Protein AF-A0A8H6YI46-F1 (afdb_monomer_lite)

Organism: NCBI:txid230812

pLDDT: mean 72.82, std 20.98, range [38.53, 96.81]

Radius of gyration: 31.46 Å; chains: 1; bounding box: 70×108×74 Å

Secondary structure (DSSP, 8-state):
------PPPP---PPPPPPP------------PPPP-------------SS--SSS-S--------PPPP-----------------------------------TTSPPPPPHHHHHHHHHHHHHHTT--HHHHHHHHHHSTT------SHHHHHHHHHHHHHHHHHTT---HHHHHHHHHHHHHHHSTTTTSS--S--TTS-S----HHHHHHHHHHHHHHHT--HHHHHHHHHHSTT--S-SSS-HHHHHHHHHHHHHHHHHTT--HHHHHHHHHHHHHHHHT-

Structure (mmCIF, N/CA/C/O backbone):
data_AF-A0A8H6YI46-F1
#
_entry.id   AF-A0A8H6YI46-F1
#
loop_
_atom_site.group_PDB
_atom_site.id
_atom_site.type_symbol
_atom_site.label_atom_id
_atom_site.label_alt_id
_atom_site.label_comp_id
_atom_site.label_asym_id
_atom_site.label_entity_id
_atom_site.label_seq_id
_atom_site.pdbx_PDB_ins_code
_atom_site.Cartn_x
_atom_site.Cartn_y
_atom_site.Cartn_z
_atom_site.occupancy
_atom_site.B_iso_or_equiv
_atom_site.auth_seq_id
_atom_site.auth_comp_id
_atom_site.auth_asym_id
_atom_site.auth_atom_id
_atom_site.pdbx_PDB_model_num
ATOM 1 N N . MET A 1 1 ? -19.683 70.940 18.148 1.00 45.94 1 MET A N 1
ATOM 2 C CA . MET A 1 1 ? -18.393 71.160 17.452 1.00 45.94 1 MET A CA 1
ATOM 3 C C . MET A 1 1 ? -18.204 70.055 16.419 1.00 45.94 1 MET A C 1
ATOM 5 O O . MET A 1 1 ? -18.322 68.903 16.816 1.00 45.94 1 MET A O 1
ATOM 9 N N . PRO A 1 2 ? -17.951 70.348 15.130 1.00 63.00 2 PRO A N 1
ATOM 10 C CA . PRO A 1 2 ? -17.526 69.338 14.161 1.00 63.00 2 PRO A CA 1
ATOM 11 C C . PRO A 1 2 ? -15.989 69.227 14.145 1.00 63.00 2 PRO A C 1
ATOM 13 O O . PRO A 1 2 ? -15.303 70.232 14.341 1.00 63.00 2 PRO A O 1
ATOM 16 N N . PRO A 1 3 ? -15.426 68.030 13.911 1.00 57.59 3 PRO A N 1
ATOM 17 C CA . PRO A 1 3 ? -14.454 67.905 12.811 1.00 57.59 3 PRO A CA 1
ATOM 18 C C . PRO A 1 3 ? -14.559 66.530 12.108 1.00 57.59 3 PRO A C 1
ATOM 20 O O . PRO A 1 3 ? -14.763 65.504 12.737 1.00 57.59 3 PRO A O 1
ATOM 23 N N . ARG A 1 4 ? -14.667 66.466 10.778 1.00 56.22 4 ARG A N 1
ATOM 24 C CA . ARG A 1 4 ? -13.643 66.560 9.710 1.00 56.22 4 ARG A CA 1
ATOM 25 C C . ARG A 1 4 ? -13.335 65.178 9.118 1.00 56.22 4 ARG A C 1
ATOM 27 O O . ARG A 1 4 ? -12.710 64.327 9.733 1.00 56.22 4 ARG A O 1
ATOM 34 N N . ARG A 1 5 ? -13.750 65.041 7.855 1.00 52.19 5 ARG A N 1
ATOM 35 C CA . ARG A 1 5 ? -13.360 64.013 6.883 1.00 52.19 5 ARG A CA 1
ATOM 36 C C . ARG A 1 5 ? -11.843 63.787 6.869 1.00 52.19 5 ARG A C 1
ATOM 38 O O . ARG A 1 5 ? -11.094 64.720 6.581 1.00 52.19 5 ARG A O 1
ATOM 45 N N . GLY A 1 6 ? -11.425 62.536 7.046 1.00 50.56 6 GLY A N 1
ATOM 46 C CA . GLY A 1 6 ? -10.109 62.037 6.649 1.00 50.56 6 GLY A CA 1
ATOM 47 C C . GLY A 1 6 ? -10.220 61.265 5.334 1.00 50.56 6 GLY A C 1
ATOM 48 O O . GLY A 1 6 ? -10.868 60.227 5.276 1.00 50.56 6 GLY A O 1
ATOM 49 N N . LYS A 1 7 ? -9.621 61.803 4.267 1.00 55.03 7 LYS A N 1
ATOM 50 C CA . LYS A 1 7 ? -9.431 61.135 2.973 1.00 55.03 7 LYS A CA 1
ATOM 51 C C . LYS A 1 7 ? -8.307 60.101 3.114 1.00 55.03 7 LYS A C 1
ATOM 53 O O . LYS A 1 7 ? -7.166 60.500 3.334 1.00 55.03 7 LYS A O 1
ATOM 58 N N . ALA A 1 8 ? -8.600 58.816 2.933 1.00 55.44 8 ALA A N 1
ATOM 59 C CA . ALA A 1 8 ? -7.569 57.803 2.719 1.00 55.44 8 ALA A CA 1
ATOM 60 C C . ALA A 1 8 ? -7.126 57.846 1.247 1.00 55.44 8 ALA A C 1
ATOM 62 O O . ALA A 1 8 ? -7.941 57.702 0.335 1.00 55.44 8 ALA A O 1
ATOM 63 N N . LYS A 1 9 ? -5.839 58.125 1.025 1.00 58.78 9 LYS A N 1
ATOM 64 C CA . LYS A 1 9 ? -5.185 58.084 -0.285 1.00 58.78 9 LYS A CA 1
ATOM 65 C C . LYS A 1 9 ? -4.824 56.635 -0.613 1.00 58.78 9 LYS A C 1
ATOM 67 O O . LYS A 1 9 ? -4.181 55.970 0.193 1.00 58.78 9 LYS A O 1
ATOM 72 N N . ALA A 1 10 ? -5.206 56.193 -1.807 1.00 54.91 10 ALA A N 1
ATOM 73 C CA . ALA A 1 10 ? -4.683 54.990 -2.434 1.00 54.91 10 ALA A CA 1
ATOM 74 C C . ALA A 1 10 ? -3.174 55.159 -2.670 1.00 54.91 10 ALA A C 1
ATOM 76 O O . ALA A 1 10 ? -2.749 56.146 -3.273 1.00 54.91 10 ALA A O 1
ATOM 77 N N . SER A 1 11 ? -2.382 54.212 -2.171 1.00 52.03 11 SER A N 1
ATOM 78 C CA . SER A 1 11 ? -0.956 54.107 -2.465 1.00 52.03 11 SER A CA 1
ATOM 79 C C . SER A 1 11 ? -0.770 52.913 -3.392 1.00 52.03 11 SER A C 1
ATOM 81 O O . SER A 1 11 ? -0.827 51.761 -2.968 1.00 52.03 11 SER A O 1
ATOM 83 N N . THR A 1 12 ? -0.635 53.203 -4.682 1.00 48.53 12 THR A N 1
ATOM 84 C CA . THR A 1 12 ? -0.316 52.234 -5.728 1.00 48.53 12 THR A CA 1
ATOM 85 C C . THR A 1 12 ? 1.173 51.918 -5.619 1.00 48.53 12 THR A C 1
ATOM 87 O O . THR A 1 12 ? 2.014 52.738 -5.987 1.00 48.53 12 THR A O 1
ATOM 90 N N . ALA A 1 13 ? 1.513 50.758 -5.061 1.00 54.03 13 ALA A N 1
ATOM 91 C CA . ALA A 1 13 ? 2.885 50.269 -5.041 1.00 54.03 13 ALA A CA 1
ATOM 92 C C . ALA A 1 13 ? 3.294 49.865 -6.465 1.00 54.03 13 ALA A C 1
ATOM 94 O O . ALA A 1 13 ? 2.753 48.924 -7.043 1.00 54.03 13 ALA A O 1
ATOM 95 N N . ALA A 1 14 ? 4.233 50.617 -7.035 1.00 55.97 14 ALA A N 1
ATOM 96 C CA . ALA A 1 14 ? 4.912 50.274 -8.273 1.00 55.97 14 ALA A CA 1
ATOM 97 C C . ALA A 1 14 ? 5.766 49.016 -8.049 1.00 55.97 14 ALA A C 1
ATOM 99 O O . ALA A 1 14 ? 6.656 49.005 -7.198 1.00 55.97 14 ALA A O 1
ATOM 100 N N . GLY A 1 15 ? 5.468 47.955 -8.799 1.00 59.78 15 GLY A N 1
ATOM 101 C CA . GLY A 1 15 ? 6.271 46.737 -8.830 1.00 59.78 15 GLY A CA 1
ATOM 102 C C . GLY A 1 15 ? 7.639 46.954 -9.501 1.00 59.78 15 GLY A C 1
ATOM 103 O O . GLY A 1 15 ? 7.809 47.904 -10.271 1.00 59.78 15 GLY A O 1
ATOM 104 N N . PRO A 1 16 ? 8.626 46.091 -9.207 1.00 69.56 16 PRO A N 1
ATOM 105 C CA . PRO A 1 16 ? 9.989 46.213 -9.719 1.00 69.56 16 PRO A CA 1
ATOM 106 C C . PRO A 1 16 ? 10.075 45.996 -11.245 1.00 69.56 16 PRO A C 1
ATOM 108 O O . PRO A 1 16 ? 9.281 45.240 -11.810 1.00 69.56 16 PRO A O 1
ATOM 111 N N . PRO A 1 17 ? 11.044 46.634 -11.931 1.00 66.38 17 PRO A N 1
ATOM 112 C CA . PRO A 1 17 ? 11.199 46.533 -13.380 1.00 66.38 17 PRO A CA 1
ATOM 113 C C . PRO A 1 17 ? 11.693 45.147 -13.828 1.00 66.38 17 PRO A C 1
ATOM 115 O O . PRO A 1 17 ? 12.525 44.518 -13.176 1.00 66.38 17 PRO A O 1
ATOM 118 N N . ALA A 1 18 ? 11.197 44.706 -14.986 1.00 69.25 18 ALA A N 1
ATOM 119 C CA . ALA A 1 18 ? 11.531 43.436 -15.627 1.00 69.25 18 ALA A CA 1
ATOM 120 C C . ALA A 1 18 ? 13.036 43.297 -15.967 1.00 69.25 18 ALA A C 1
ATOM 122 O O . ALA A 1 18 ? 13.683 44.284 -16.339 1.00 69.25 18 ALA A O 1
ATOM 123 N N . PRO A 1 19 ? 13.608 42.078 -15.912 1.00 65.88 19 PRO A N 1
ATOM 124 C CA . PRO A 1 19 ? 15.000 41.842 -16.276 1.00 6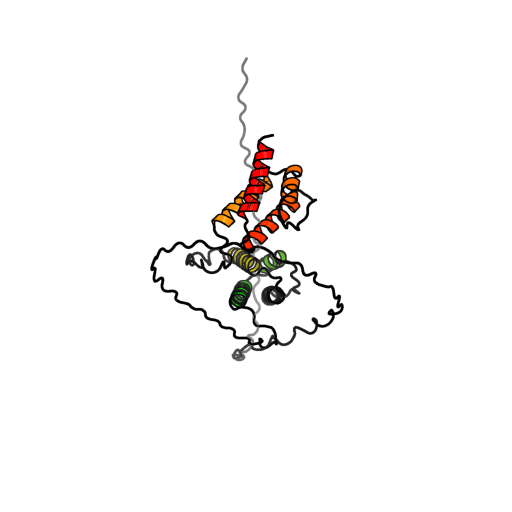5.88 19 PRO A CA 1
ATOM 125 C C . PRO A 1 19 ? 15.233 42.009 -17.787 1.00 65.88 19 PRO A C 1
ATOM 127 O O . PRO A 1 19 ? 14.530 41.448 -18.629 1.00 65.88 19 PRO A O 1
ATOM 130 N N . LYS A 1 20 ? 16.271 42.783 -18.123 1.00 60.25 20 LYS A N 1
ATOM 131 C CA . LYS A 1 20 ? 16.761 43.014 -19.488 1.00 60.25 20 LYS A CA 1
ATOM 132 C C . LYS A 1 20 ? 17.191 41.692 -20.134 1.00 60.25 20 LYS A C 1
ATOM 134 O O . LYS A 1 20 ? 18.150 41.064 -19.690 1.00 60.25 20 LYS A O 1
ATOM 139 N N . ARG A 1 21 ? 16.525 41.314 -21.229 1.00 50.75 21 ARG A N 1
ATOM 140 C CA . ARG A 1 21 ? 16.980 40.263 -22.151 1.00 50.75 21 ARG A CA 1
ATOM 141 C C . ARG A 1 21 ? 18.294 40.726 -22.790 1.00 50.75 21 ARG A C 1
ATOM 143 O O . ARG A 1 21 ? 18.310 41.721 -23.510 1.00 50.75 21 ARG A O 1
ATOM 150 N N . ARG A 1 22 ? 19.399 40.031 -22.506 1.00 55.09 22 ARG A N 1
ATOM 151 C CA . ARG A 1 22 ? 20.647 40.163 -23.269 1.00 55.09 22 ARG A CA 1
ATOM 152 C C . ARG A 1 22 ? 20.478 39.405 -24.583 1.00 55.09 22 ARG A C 1
ATOM 154 O O . ARG A 1 22 ? 20.378 38.182 -24.577 1.00 55.09 22 ARG A O 1
ATOM 161 N N . ALA A 1 23 ? 20.432 40.147 -25.683 1.00 52.34 23 ALA A N 1
ATOM 162 C CA . ALA A 1 23 ? 20.698 39.620 -27.010 1.00 52.34 23 ALA A CA 1
ATOM 163 C C . ALA A 1 23 ? 22.208 39.366 -27.122 1.00 52.34 23 ALA A C 1
ATOM 165 O O . ALA A 1 23 ? 22.997 40.292 -26.941 1.00 52.34 23 ALA A O 1
ATOM 166 N N . ASN A 1 24 ? 22.593 38.119 -27.378 1.00 56.25 24 ASN A N 1
ATOM 167 C CA . ASN A 1 24 ? 23.920 37.780 -27.871 1.00 56.25 24 ASN A CA 1
ATOM 168 C C . ASN A 1 24 ? 23.755 37.362 -29.332 1.00 56.25 24 ASN A C 1
ATOM 170 O O . ASN A 1 24 ? 23.466 36.204 -29.619 1.00 56.25 24 ASN A O 1
ATOM 174 N N . ASP A 1 25 ? 23.931 38.332 -30.224 1.00 49.03 25 ASP A N 1
ATOM 175 C CA . ASP A 1 25 ? 24.365 38.088 -31.593 1.00 49.03 25 ASP A CA 1
ATOM 176 C C . ASP A 1 25 ? 25.891 37.984 -31.581 1.00 49.03 25 ASP A C 1
ATOM 178 O O . ASP A 1 25 ? 26.588 38.941 -31.242 1.00 49.03 25 ASP A O 1
ATOM 182 N N . ALA A 1 26 ? 26.417 36.820 -31.949 1.00 51.59 26 ALA A N 1
ATOM 183 C CA . ALA A 1 26 ? 27.789 36.687 -32.414 1.00 51.59 26 ALA A CA 1
ATOM 184 C C . ALA A 1 26 ? 27.838 35.595 -33.482 1.00 51.59 26 ALA A C 1
ATOM 186 O O . ALA A 1 26 ? 27.738 34.397 -33.228 1.00 51.59 26 ALA A O 1
ATOM 187 N N . SER A 1 27 ? 27.953 36.092 -34.702 1.00 48.38 27 SER A N 1
ATOM 188 C CA . SER A 1 27 ? 28.190 35.418 -35.962 1.00 48.38 27 SER A CA 1
ATOM 189 C C . SER A 1 27 ? 29.443 34.535 -35.978 1.00 48.38 27 SER A C 1
ATOM 191 O O . SER A 1 27 ? 30.510 34.969 -35.556 1.00 48.38 27 SER A O 1
ATOM 193 N N . GLY A 1 28 ? 29.325 33.394 -36.660 1.00 42.59 28 GLY A N 1
ATOM 194 C CA . GLY A 1 28 ? 30.303 32.962 -37.661 1.00 42.59 28 GLY A CA 1
ATOM 195 C C . GLY A 1 28 ? 31.475 32.104 -37.186 1.00 42.59 28 GLY A C 1
ATOM 196 O O . GLY A 1 28 ? 32.477 32.613 -36.699 1.00 42.59 28 GLY A O 1
ATOM 197 N N . SER A 1 29 ? 31.418 30.810 -37.507 1.00 46.50 29 SER A N 1
ATOM 198 C CA . SER A 1 29 ? 32.551 30.085 -38.101 1.00 46.50 29 SER A CA 1
ATOM 199 C C . SER A 1 29 ? 32.060 28.811 -38.784 1.00 46.50 29 SER A C 1
ATOM 201 O O . SER A 1 29 ? 31.547 27.893 -38.150 1.00 46.50 29 SER A O 1
ATOM 203 N N . GLN A 1 30 ? 32.208 28.785 -40.107 1.00 50.75 30 GLN A N 1
ATOM 204 C CA . GLN A 1 30 ? 32.127 27.583 -40.926 1.00 50.75 30 GLN A CA 1
ATOM 205 C C . GLN A 1 30 ? 33.302 26.664 -40.574 1.00 50.75 30 GLN A C 1
ATOM 207 O O . GLN A 1 30 ? 34.443 27.124 -40.614 1.00 50.75 30 GLN A O 1
ATOM 212 N N . LYS A 1 31 ? 33.049 25.373 -40.327 1.00 43.41 31 LYS A N 1
ATOM 213 C CA . LYS A 1 31 ? 33.954 24.304 -40.771 1.00 43.41 31 LYS A CA 1
ATOM 214 C C . LYS A 1 31 ? 33.333 22.909 -40.656 1.00 43.41 31 LYS A C 1
ATOM 216 O O . LYS A 1 31 ? 32.939 22.480 -39.583 1.00 43.41 31 LYS A O 1
ATOM 221 N N . GLU A 1 32 ? 33.339 22.251 -41.812 1.00 40.62 32 GLU A N 1
ATOM 222 C CA . GLU A 1 32 ? 33.498 20.811 -42.046 1.00 40.62 32 GLU A CA 1
ATOM 223 C C . GLU A 1 32 ? 32.398 19.844 -41.577 1.00 40.62 32 GLU A C 1
ATOM 225 O O . GLU A 1 32 ? 32.219 19.522 -40.407 1.00 40.62 32 GLU A O 1
ATOM 230 N N . ALA A 1 33 ? 31.711 19.304 -42.587 1.00 52.53 33 ALA A N 1
ATOM 231 C CA . ALA A 1 33 ? 30.851 18.137 -42.496 1.00 52.53 33 ALA A CA 1
ATOM 232 C C . ALA A 1 33 ? 31.664 16.866 -42.171 1.00 52.53 33 ALA A C 1
ATOM 234 O O . ALA A 1 33 ? 32.675 16.612 -42.831 1.00 52.53 33 ALA A O 1
ATOM 235 N N . PRO A 1 34 ? 31.210 16.012 -41.237 1.00 57.62 34 PRO A N 1
ATOM 236 C CA . PRO A 1 34 ? 31.723 14.656 -41.118 1.00 57.62 34 PRO A CA 1
ATOM 237 C C . PRO A 1 34 ? 31.033 13.708 -42.124 1.00 57.62 34 PRO A C 1
ATOM 239 O O . PRO A 1 34 ? 29.865 13.901 -42.473 1.00 57.62 34 PRO A O 1
ATOM 242 N N . PRO A 1 35 ? 31.739 12.671 -42.608 1.00 59.19 35 PRO A N 1
ATOM 243 C CA . PRO A 1 35 ? 31.252 11.792 -43.663 1.00 59.19 35 PRO A CA 1
ATOM 244 C C . PRO A 1 35 ? 30.145 10.848 -43.181 1.00 59.19 35 PRO A C 1
ATOM 246 O O . PRO A 1 35 ? 30.219 10.265 -42.098 1.00 59.19 35 PRO A O 1
ATOM 249 N N . ALA A 1 36 ? 29.173 10.620 -44.066 1.00 53.97 36 ALA A N 1
ATOM 250 C CA . ALA A 1 36 ? 28.179 9.565 -43.954 1.00 53.97 36 ALA A CA 1
ATOM 251 C C . ALA A 1 36 ? 28.856 8.193 -43.787 1.00 53.97 36 ALA A C 1
ATOM 253 O O . ALA A 1 36 ? 29.564 7.712 -44.676 1.00 53.97 36 ALA A O 1
ATOM 254 N N . LYS A 1 37 ? 28.609 7.535 -42.650 1.00 47.19 37 LYS A N 1
ATOM 255 C CA . LYS A 1 37 ? 28.945 6.126 -42.439 1.00 47.19 37 LYS A CA 1
ATOM 256 C C . LYS A 1 37 ? 27.734 5.371 -41.897 1.00 47.19 37 LYS A C 1
ATOM 258 O O . LYS A 1 37 ? 27.401 5.471 -40.728 1.00 47.19 37 LYS A O 1
ATOM 263 N N . LYS A 1 38 ? 27.153 4.598 -42.818 1.00 44.50 38 LYS A N 1
ATOM 264 C CA . LYS A 1 38 ? 26.534 3.272 -42.676 1.00 44.50 38 LYS A CA 1
ATOM 265 C C . LYS A 1 38 ? 25.524 3.075 -41.540 1.00 44.50 38 LYS A C 1
ATOM 267 O O . LYS A 1 38 ? 25.883 2.945 -40.375 1.00 44.50 38 LYS A O 1
ATOM 272 N N . ALA A 1 39 ? 24.278 2.873 -41.969 1.00 49.97 39 ALA A N 1
ATOM 273 C CA . ALA A 1 39 ? 23.244 2.143 -41.253 1.00 49.97 39 ALA A CA 1
ATOM 274 C C . ALA A 1 39 ? 23.826 0.876 -40.603 1.00 49.97 39 ALA A C 1
ATOM 276 O O . ALA A 1 39 ? 24.234 -0.066 -41.286 1.00 49.97 39 ALA A O 1
ATOM 277 N N . ARG A 1 40 ? 23.888 0.884 -39.271 1.00 42.53 40 ARG A N 1
ATOM 278 C CA . ARG A 1 40 ? 24.053 -0.315 -38.459 1.00 42.53 40 ARG A CA 1
ATOM 279 C C . ARG A 1 40 ? 22.656 -0.867 -38.223 1.00 42.53 40 ARG A C 1
ATOM 281 O O . ARG A 1 40 ? 21.842 -0.228 -37.567 1.00 42.53 40 ARG A O 1
ATOM 288 N N . GLN A 1 41 ? 22.400 -2.029 -38.806 1.00 41.97 41 GLN A N 1
ATOM 289 C CA . GLN A 1 41 ? 21.276 -2.879 -38.454 1.00 41.97 41 GLN A CA 1
ATOM 290 C C . GLN A 1 41 ? 21.324 -3.129 -36.941 1.00 41.97 41 GLN A C 1
ATOM 292 O O . GLN A 1 41 ? 22.348 -3.559 -36.407 1.00 41.97 41 GLN A O 1
ATOM 297 N N . SER A 1 42 ? 20.236 -2.790 -36.259 1.00 39.47 42 SER A N 1
ATOM 298 C CA . SER A 1 42 ? 19.966 -3.150 -34.874 1.00 39.47 42 SER A CA 1
ATOM 299 C C . SER A 1 42 ? 19.850 -4.670 -34.780 1.00 39.47 42 SER A C 1
ATOM 301 O O . SER A 1 42 ? 18.881 -5.254 -35.263 1.00 39.47 42 SER A O 1
ATOM 303 N N . ALA A 1 43 ? 20.865 -5.308 -34.202 1.00 45.97 43 ALA A N 1
ATOM 304 C CA . ALA A 1 43 ? 20.763 -6.682 -33.731 1.00 45.97 43 ALA A CA 1
ATOM 305 C C . ALA A 1 43 ? 19.899 -6.721 -32.451 1.00 45.97 43 ALA A C 1
ATOM 307 O O . ALA A 1 43 ? 19.907 -5.741 -31.698 1.00 45.97 43 ALA A O 1
ATOM 308 N N . PRO A 1 44 ? 19.161 -7.816 -32.199 1.00 43.09 44 PRO A N 1
ATOM 309 C CA . PRO A 1 44 ? 18.321 -7.960 -31.016 1.00 43.09 44 PRO A CA 1
ATOM 310 C C . PRO A 1 44 ? 19.174 -7.993 -29.743 1.00 43.09 44 PRO A C 1
ATOM 312 O O . PRO A 1 44 ? 20.212 -8.653 -29.678 1.00 43.09 44 PRO A O 1
ATOM 315 N N . ILE A 1 45 ? 18.726 -7.256 -28.729 1.00 44.03 45 ILE A N 1
ATOM 316 C CA . ILE A 1 45 ? 19.354 -7.163 -27.411 1.00 44.03 45 ILE A CA 1
ATOM 317 C C . ILE A 1 45 ? 18.900 -8.377 -26.591 1.00 44.03 45 ILE A C 1
ATOM 319 O O . ILE A 1 45 ? 18.060 -8.276 -25.711 1.00 44.03 45 ILE A O 1
ATOM 323 N N . THR A 1 46 ? 19.432 -9.554 -26.902 1.00 44.22 46 THR A N 1
ATOM 324 C CA . THR A 1 46 ? 19.307 -10.752 -26.060 1.00 44.22 46 THR A CA 1
ATOM 325 C C . THR A 1 46 ? 20.647 -11.010 -25.387 1.00 44.22 46 THR A C 1
ATOM 327 O O . THR A 1 46 ? 21.424 -11.820 -25.883 1.00 44.22 46 THR A O 1
ATOM 330 N N . SER A 1 47 ? 20.967 -10.298 -24.302 1.00 43.56 47 SER A N 1
ATOM 331 C CA . SER A 1 47 ? 21.971 -10.754 -23.321 1.00 43.56 47 SER A CA 1
ATOM 332 C C . SER A 1 47 ? 22.143 -9.754 -22.177 1.00 43.56 47 SER A C 1
ATOM 334 O O . SER A 1 47 ? 23.070 -8.949 -22.215 1.00 43.56 47 SER A O 1
ATOM 336 N N . LEU A 1 48 ? 21.319 -9.817 -21.132 1.00 44.22 48 LEU A N 1
ATOM 337 C CA . LEU A 1 48 ? 21.647 -9.182 -19.846 1.00 44.22 48 LEU A CA 1
ATOM 338 C C . LEU A 1 48 ? 21.055 -9.956 -18.649 1.00 44.22 48 LEU A C 1
ATOM 340 O O . LEU A 1 48 ? 20.650 -9.363 -17.664 1.00 44.22 48 LEU A O 1
ATOM 344 N N . SER A 1 49 ? 21.074 -11.294 -18.699 1.00 46.19 49 SER A N 1
ATOM 345 C CA . SER A 1 49 ? 20.582 -12.161 -17.603 1.00 46.19 49 SER A CA 1
ATOM 346 C C . SER A 1 49 ? 21.691 -12.943 -16.874 1.00 46.19 49 SER A C 1
ATOM 348 O O . SER A 1 49 ? 21.407 -13.832 -16.090 1.00 46.19 49 SER A O 1
ATOM 350 N N . LYS A 1 50 ? 22.981 -12.663 -17.127 1.00 46.00 50 LYS A N 1
ATOM 351 C CA . LYS A 1 50 ? 24.093 -13.563 -16.723 1.00 46.00 50 LYS A CA 1
ATOM 352 C C . LYS A 1 50 ? 24.941 -13.139 -15.515 1.00 46.00 50 LYS A C 1
ATOM 354 O O . LYS A 1 50 ? 25.998 -13.724 -15.298 1.00 46.00 50 LYS A O 1
ATOM 359 N N . LYS A 1 51 ? 24.552 -12.127 -14.736 1.00 44.28 51 LYS A N 1
ATOM 360 C CA . LYS A 1 51 ? 25.369 -11.651 -13.597 1.00 44.28 51 LYS A CA 1
ATOM 361 C C . LYS A 1 51 ? 24.537 -11.219 -12.393 1.00 44.28 51 LYS A C 1
ATOM 363 O O . LYS A 1 51 ? 24.691 -10.109 -11.896 1.00 44.28 51 LYS A O 1
ATOM 368 N N . VAL A 1 52 ? 23.669 -12.089 -11.903 1.00 48.03 52 VAL A N 1
ATOM 369 C CA . VAL A 1 52 ? 23.061 -11.929 -10.579 1.00 48.03 52 VAL A CA 1
ATOM 370 C C . VAL A 1 52 ? 22.971 -13.326 -9.973 1.00 48.03 52 VAL A C 1
ATOM 372 O O . VAL A 1 52 ? 22.691 -14.270 -10.696 1.00 48.03 52 VAL A O 1
ATOM 375 N N . ILE A 1 53 ? 23.193 -13.435 -8.662 1.00 46.69 53 ILE A N 1
ATOM 376 C CA . ILE A 1 53 ? 23.165 -14.660 -7.841 1.00 46.69 53 ILE A CA 1
ATOM 377 C C . ILE A 1 53 ? 24.524 -15.384 -7.728 1.00 46.69 53 ILE A C 1
ATOM 379 O O . ILE A 1 53 ? 24.720 -16.501 -8.179 1.00 46.69 53 ILE A O 1
ATOM 383 N N . GLU A 1 54 ? 25.463 -14.741 -7.029 1.00 40.59 54 GLU A N 1
AT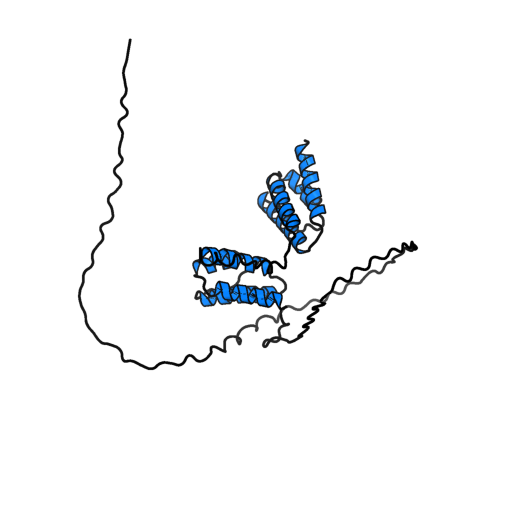OM 384 C CA . GLU A 1 54 ? 26.566 -15.427 -6.322 1.00 40.59 54 GLU A CA 1
ATOM 385 C C . GLU A 1 54 ? 26.578 -15.026 -4.826 1.00 40.59 54 GLU A C 1
ATOM 387 O O . GLU A 1 54 ? 27.606 -15.048 -4.163 1.00 40.59 54 GLU A O 1
ATOM 392 N N . VAL A 1 55 ? 25.436 -14.569 -4.279 1.00 47.72 55 VAL A N 1
ATOM 393 C CA . VAL A 1 55 ? 25.371 -13.960 -2.925 1.00 47.72 55 VAL A CA 1
ATOM 394 C C . VAL A 1 55 ? 24.304 -14.595 -2.014 1.00 47.72 55 VAL A C 1
ATOM 396 O O . VAL A 1 55 ? 24.120 -14.150 -0.887 1.00 47.72 55 VAL A O 1
ATOM 399 N N . ILE A 1 56 ? 23.620 -15.665 -2.437 1.00 42.81 56 ILE A N 1
ATOM 400 C CA . ILE A 1 56 ? 22.609 -16.354 -1.606 1.00 42.81 56 ILE A CA 1
ATOM 401 C C . ILE A 1 56 ? 23.020 -17.808 -1.331 1.00 42.81 56 ILE A C 1
ATOM 403 O O . ILE A 1 56 ? 22.245 -18.737 -1.475 1.00 42.81 56 ILE A O 1
ATOM 407 N N . GLU A 1 57 ? 24.257 -18.014 -0.903 1.00 42.94 57 GLU A N 1
ATOM 408 C CA . GLU A 1 57 ? 24.646 -19.195 -0.133 1.00 42.94 57 GLU A CA 1
ATOM 409 C C . GLU A 1 57 ? 25.555 -18.681 0.975 1.00 42.94 57 GLU A C 1
ATOM 411 O O . GLU A 1 57 ? 26.659 -18.254 0.670 1.00 42.94 57 GLU A O 1
ATOM 416 N N . LEU A 1 58 ? 25.048 -18.604 2.216 1.00 40.50 58 LEU A N 1
ATOM 417 C CA . LEU A 1 58 ? 25.780 -18.591 3.504 1.00 40.50 58 LEU A CA 1
ATOM 418 C C . LEU A 1 58 ? 24.875 -18.034 4.628 1.00 40.50 58 LEU A C 1
ATOM 420 O O . LEU A 1 58 ? 25.135 -16.980 5.203 1.00 40.50 58 LEU A O 1
ATOM 424 N N . SER A 1 59 ? 23.785 -18.737 4.950 1.00 39.22 59 SER A N 1
ATOM 425 C CA . SER A 1 59 ? 23.187 -18.751 6.304 1.00 39.22 59 SER A CA 1
ATOM 426 C C . SER A 1 59 ? 22.041 -19.758 6.370 1.00 39.22 59 SER A C 1
ATOM 428 O O . SER A 1 59 ? 20.869 -19.397 6.401 1.00 39.22 59 SER A O 1
ATOM 430 N N . SER A 1 60 ? 22.391 -21.042 6.385 1.00 39.41 60 SER A N 1
ATOM 431 C CA . SER A 1 60 ? 21.513 -22.109 6.865 1.00 39.41 60 SER A CA 1
ATOM 432 C C . SER A 1 60 ? 22.298 -22.905 7.900 1.00 39.41 60 SER A C 1
ATOM 434 O O . SER A 1 60 ? 23.327 -23.499 7.582 1.00 39.41 60 SER A O 1
ATOM 436 N N . GLY A 1 61 ? 21.872 -22.816 9.157 1.00 39.03 61 GLY A N 1
ATOM 437 C CA . GLY A 1 61 ? 22.546 -23.450 10.281 1.00 39.03 61 GLY A CA 1
ATOM 438 C C . GLY A 1 61 ? 21.869 -23.119 11.604 1.00 39.03 61 GLY A C 1
ATOM 439 O O . GLY A 1 61 ? 22.301 -22.209 12.305 1.00 39.03 61 GLY A O 1
ATOM 440 N N . SER A 1 62 ? 20.793 -23.832 11.927 1.00 39.97 62 SER A N 1
ATOM 441 C CA . SER A 1 62 ? 20.531 -24.381 13.269 1.00 39.97 62 SER A CA 1
ATOM 442 C C . SER A 1 62 ? 19.194 -25.119 13.265 1.00 39.97 62 SER A C 1
ATOM 444 O O . SER A 1 62 ? 18.120 -24.534 13.165 1.00 39.97 62 SER A O 1
ATOM 446 N N . GLU A 1 63 ? 19.317 -26.438 13.337 1.00 47.50 63 GLU A N 1
ATOM 447 C CA . GLU A 1 63 ? 18.287 -27.384 13.727 1.00 47.50 63 GLU A CA 1
ATOM 448 C C . GLU A 1 63 ? 17.953 -27.141 15.204 1.00 47.50 63 GLU A C 1
ATOM 450 O O . GLU A 1 63 ? 18.858 -27.210 16.030 1.00 47.50 63 GLU A O 1
ATOM 455 N N . GLU A 1 64 ? 16.687 -26.894 15.551 1.00 49.94 64 GLU A N 1
ATOM 456 C CA . GLU A 1 64 ? 16.184 -27.222 16.887 1.00 49.94 64 GLU A CA 1
ATOM 457 C C . GLU A 1 64 ? 14.804 -27.881 16.792 1.00 49.94 64 GLU A C 1
ATOM 459 O O . GLU A 1 64 ? 13.792 -27.303 16.396 1.00 49.94 64 GLU A O 1
ATOM 464 N N . ASP A 1 65 ? 14.867 -29.156 17.144 1.00 44.00 65 ASP A N 1
ATOM 465 C CA . ASP A 1 65 ? 13.846 -30.163 17.350 1.00 44.00 65 ASP A CA 1
ATOM 466 C C . ASP A 1 65 ? 12.977 -29.799 18.570 1.00 44.00 65 ASP A C 1
ATOM 468 O O . ASP A 1 65 ? 13.499 -29.440 19.631 1.00 44.00 65 ASP A O 1
ATOM 472 N N . SER A 1 66 ? 11.646 -29.868 18.455 1.00 48.25 66 SER A N 1
ATOM 473 C CA . SER A 1 66 ? 10.758 -29.817 19.625 1.00 48.25 66 SER A CA 1
ATOM 474 C C . SER A 1 66 ? 9.397 -30.491 19.388 1.00 48.25 66 SER A C 1
ATOM 476 O O . SER A 1 66 ? 8.795 -30.331 18.325 1.00 48.25 66 SER A O 1
ATOM 478 N N . PRO A 1 67 ? 8.882 -31.234 20.391 1.00 50.56 67 PRO A N 1
ATOM 479 C CA . PRO A 1 67 ? 7.863 -32.262 20.204 1.00 50.56 67 PRO A CA 1
ATOM 480 C C . PRO A 1 67 ? 6.415 -31.758 20.305 1.00 50.56 67 PRO A C 1
ATOM 482 O O . PRO A 1 67 ? 6.075 -30.863 21.079 1.00 50.56 67 PRO A O 1
ATOM 485 N N . ILE A 1 68 ? 5.540 -32.442 19.566 1.00 47.25 68 ILE A N 1
ATOM 486 C CA . ILE A 1 68 ? 4.083 -32.264 19.512 1.00 47.25 68 ILE A CA 1
ATOM 487 C C . ILE A 1 68 ? 3.409 -32.982 20.699 1.00 47.25 68 ILE A C 1
ATOM 489 O O . ILE A 1 68 ? 3.571 -34.198 20.831 1.00 47.25 68 ILE A O 1
ATOM 493 N N . PRO A 1 69 ? 2.573 -32.316 21.523 1.00 51.31 69 PRO A N 1
ATOM 494 C CA . PRO A 1 69 ? 1.663 -33.010 22.425 1.00 51.31 69 PRO A CA 1
ATOM 495 C C . PRO A 1 69 ? 0.294 -33.260 21.773 1.00 51.31 69 PRO A C 1
ATOM 497 O O . PRO A 1 69 ? -0.460 -32.347 21.444 1.00 51.31 69 PRO A O 1
ATOM 500 N N . SER A 1 70 ? -0.027 -34.546 21.654 1.00 47.97 70 SER A N 1
ATOM 501 C CA . SER A 1 70 ? -1.326 -35.106 21.280 1.00 47.97 70 SER A CA 1
ATOM 502 C C . SER A 1 70 ? -2.331 -35.000 22.437 1.00 47.97 70 SER A C 1
ATOM 504 O O . SER A 1 70 ? -2.008 -35.410 23.555 1.00 47.97 70 SER A O 1
ATOM 506 N N . LYS A 1 71 ? -3.551 -34.485 22.197 1.00 51.78 71 LYS A N 1
ATOM 507 C CA . LYS A 1 71 ? -4.710 -34.675 23.095 1.00 51.78 71 LYS A CA 1
ATOM 508 C C . LYS A 1 71 ? -6.068 -34.455 22.404 1.00 51.78 71 LYS A C 1
ATOM 510 O O . LYS A 1 71 ? -6.509 -33.334 22.200 1.00 51.78 71 LYS A O 1
ATOM 515 N N . GLN A 1 72 ? -6.693 -35.592 22.094 1.00 39.53 72 GLN A N 1
ATOM 516 C CA . GLN A 1 72 ? -8.104 -35.969 22.282 1.00 39.53 72 GLN A CA 1
ATOM 517 C C . GLN A 1 72 ? -9.210 -34.966 21.906 1.00 39.53 72 GLN A C 1
ATOM 519 O O . GLN A 1 72 ? -9.552 -34.063 22.666 1.00 39.53 72 GLN A O 1
ATOM 524 N N . ALA A 1 73 ? -9.868 -35.266 20.783 1.00 38.53 73 ALA A N 1
ATOM 525 C CA . ALA A 1 73 ? -11.204 -34.801 20.439 1.00 38.53 73 ALA A CA 1
ATOM 526 C C . ALA A 1 73 ? -12.266 -35.779 20.973 1.00 38.53 73 ALA A C 1
ATOM 528 O O . ALA A 1 73 ? -12.145 -36.994 20.808 1.00 38.53 73 ALA A O 1
ATOM 529 N N . ALA A 1 74 ? -13.320 -35.235 21.574 1.00 48.91 74 ALA A N 1
ATOM 530 C CA . ALA A 1 74 ? -14.580 -35.917 21.826 1.00 48.91 74 ALA A CA 1
ATOM 531 C C . ALA A 1 74 ? -15.709 -34.935 21.509 1.00 48.91 74 ALA A C 1
ATOM 533 O O . ALA A 1 74 ? -15.797 -33.895 22.155 1.00 48.91 74 ALA A O 1
ATOM 534 N N . ALA A 1 75 ? -16.554 -35.266 20.533 1.00 44.41 75 ALA A N 1
ATOM 535 C CA . ALA A 1 75 ? -17.935 -34.797 20.454 1.00 44.41 75 ALA A CA 1
ATOM 536 C C . ALA A 1 75 ? -18.685 -35.602 19.385 1.00 44.41 75 ALA A C 1
ATOM 538 O O . ALA A 1 75 ? -18.442 -35.462 18.189 1.00 44.41 75 ALA A O 1
ATOM 539 N N . SER A 1 76 ? -19.596 -36.445 19.858 1.00 43.47 76 SER A N 1
ATOM 540 C CA . SER A 1 76 ? -20.668 -37.065 19.086 1.00 43.47 76 SER A CA 1
ATOM 541 C C . SER A 1 76 ? -21.925 -36.209 19.229 1.00 43.47 76 SER A C 1
ATOM 543 O O . SER A 1 76 ? -22.271 -35.901 20.363 1.00 43.47 76 SER A O 1
ATOM 545 N N . THR A 1 77 ? -22.627 -35.924 18.131 1.00 42.28 77 THR A N 1
ATOM 546 C CA . THR A 1 77 ? -24.096 -35.737 18.013 1.00 42.28 77 THR A CA 1
ATOM 547 C C . THR A 1 77 ? -24.387 -35.612 16.513 1.00 42.28 77 THR A C 1
ATOM 549 O O . THR A 1 77 ? -23.837 -34.725 15.874 1.00 42.28 77 THR A O 1
ATOM 552 N N . ALA A 1 78 ? -24.951 -36.628 15.859 1.00 43.44 78 ALA A N 1
ATOM 553 C CA . ALA A 1 78 ? -26.374 -36.992 15.794 1.00 43.44 78 ALA A CA 1
ATOM 554 C C . ALA A 1 78 ? -27.184 -36.065 14.867 1.00 43.44 78 ALA A C 1
ATOM 556 O O . ALA A 1 78 ? -27.137 -34.847 14.985 1.00 43.44 78 ALA A O 1
ATOM 557 N N . ALA A 1 79 ? -27.865 -36.718 13.928 1.00 44.66 79 ALA A N 1
ATOM 558 C CA . ALA A 1 79 ? -28.495 -36.201 12.724 1.00 44.66 79 ALA A CA 1
ATOM 559 C C . ALA A 1 79 ? -29.759 -35.372 12.979 1.00 44.66 79 ALA A C 1
ATOM 561 O O . ALA A 1 79 ? -30.488 -35.648 13.929 1.00 44.66 79 ALA A O 1
ATOM 562 N N . ASP A 1 80 ? -30.073 -34.476 12.042 1.00 43.47 80 ASP A N 1
ATOM 563 C CA . ASP A 1 80 ? -31.456 -34.265 11.621 1.00 43.47 80 ASP A CA 1
ATOM 564 C C . ASP A 1 80 ? -31.497 -33.937 10.126 1.00 43.47 80 ASP A C 1
ATOM 566 O O . ASP A 1 80 ? -30.673 -33.179 9.611 1.00 43.47 80 ASP A O 1
ATOM 570 N N . ALA A 1 81 ? -32.414 -34.600 9.435 1.00 50.06 81 ALA A N 1
ATOM 571 C CA . ALA A 1 81 ? -32.604 -34.542 8.000 1.00 50.06 81 ALA A CA 1
ATOM 572 C C . ALA A 1 81 ? -33.713 -33.535 7.688 1.00 50.06 81 ALA A C 1
ATOM 574 O O . ALA A 1 81 ? -34.803 -33.625 8.248 1.00 50.06 81 ALA A O 1
ATOM 575 N N . SER A 1 82 ? -33.471 -32.625 6.747 1.00 56.25 82 SER A N 1
ATOM 576 C CA . SER A 1 82 ? -34.564 -32.016 5.993 1.00 56.25 82 SER A CA 1
ATOM 577 C C . SER A 1 82 ? -34.183 -31.896 4.525 1.00 56.25 82 SER A C 1
ATOM 579 O O . SER A 1 82 ? -33.177 -31.306 4.143 1.00 56.25 82 SER A O 1
ATOM 581 N N . ASP A 1 83 ? -35.018 -32.595 3.778 1.00 54.88 83 ASP A N 1
ATOM 582 C CA . ASP A 1 83 ? -35.197 -32.738 2.350 1.00 54.88 83 ASP A CA 1
ATOM 583 C C . ASP A 1 83 ? -35.931 -31.497 1.817 1.00 54.88 83 ASP A C 1
ATOM 585 O O . ASP A 1 83 ? -36.973 -31.133 2.371 1.00 54.88 83 ASP A O 1
ATOM 589 N N . ALA A 1 84 ? -35.375 -30.829 0.805 1.00 56.12 84 ALA A N 1
ATOM 590 C CA . ALA A 1 84 ? -36.106 -29.944 -0.102 1.00 56.12 84 ALA A CA 1
ATOM 591 C C . ALA A 1 84 ? -35.220 -29.592 -1.304 1.00 56.12 84 ALA A C 1
ATOM 593 O O . ALA A 1 84 ? -34.229 -28.870 -1.184 1.00 56.12 84 ALA A O 1
ATOM 594 N N . ASP A 1 85 ? -35.625 -30.134 -2.445 1.00 55.22 85 ASP A N 1
ATOM 595 C CA . ASP A 1 85 ? -35.143 -29.868 -3.792 1.00 55.22 85 ASP A CA 1
ATOM 596 C C . ASP A 1 85 ? -35.138 -28.369 -4.144 1.00 55.22 85 ASP A C 1
ATOM 598 O O . ASP A 1 85 ? -36.132 -27.674 -3.920 1.00 55.22 85 ASP A O 1
ATOM 602 N N . ASP A 1 86 ? -34.067 -27.895 -4.786 1.00 53.28 86 ASP A N 1
ATOM 603 C CA . ASP A 1 86 ? -34.169 -26.808 -5.767 1.00 53.28 86 ASP A CA 1
ATOM 604 C C . ASP A 1 86 ? -33.086 -26.967 -6.844 1.00 53.28 86 ASP A C 1
ATOM 606 O O . ASP A 1 86 ? -31.903 -26.675 -6.651 1.00 53.28 86 ASP A O 1
ATOM 610 N N . ASP A 1 87 ? -33.532 -27.504 -7.978 1.00 57.31 87 ASP A N 1
ATOM 611 C CA . ASP A 1 87 ? -32.838 -27.558 -9.257 1.00 57.31 87 ASP A CA 1
ATOM 612 C C . ASP A 1 87 ? -32.541 -26.135 -9.746 1.00 57.31 87 ASP A C 1
ATOM 614 O O . ASP A 1 87 ? -33.408 -25.446 -10.288 1.00 57.31 87 ASP A O 1
ATOM 618 N N . SER A 1 88 ? -31.280 -25.719 -9.659 1.00 55.34 88 SER A N 1
ATOM 619 C CA . SER A 1 88 ? -30.779 -24.631 -10.492 1.00 55.34 88 SER A CA 1
ATOM 620 C C . SER A 1 88 ? -29.526 -25.094 -11.217 1.00 55.34 88 SER A C 1
ATOM 622 O O . SER A 1 88 ? -28.418 -25.090 -10.683 1.00 55.34 88 SER A O 1
ATOM 624 N N . ASN A 1 89 ? -29.745 -25.527 -12.461 1.00 53.84 89 ASN A N 1
ATOM 625 C CA . ASN A 1 89 ? -28.722 -25.713 -13.482 1.00 53.84 89 ASN A CA 1
ATOM 626 C C . ASN A 1 89 ? -28.068 -24.355 -13.785 1.00 53.84 89 ASN A C 1
ATOM 628 O O . ASN A 1 89 ? -28.418 -23.678 -14.750 1.00 53.84 89 ASN A O 1
ATOM 632 N N . GLY A 1 90 ? -27.147 -23.945 -12.917 1.00 47.81 90 GLY A N 1
ATOM 633 C CA . GLY A 1 90 ? -26.187 -22.885 -13.172 1.00 47.81 90 GLY A CA 1
ATOM 634 C C . GLY A 1 90 ? -24.958 -23.502 -13.814 1.00 47.81 90 GLY A C 1
ATOM 635 O O . GLY A 1 90 ? -24.159 -24.127 -13.130 1.00 47.81 90 GLY A O 1
ATOM 636 N N . ASP A 1 91 ? -24.880 -23.354 -15.129 1.00 49.19 91 ASP A N 1
ATOM 637 C CA . ASP A 1 91 ? -23.735 -23.571 -16.009 1.00 49.19 91 ASP A CA 1
ATOM 638 C C . ASP A 1 91 ? -22.417 -23.119 -15.352 1.00 49.19 91 ASP A C 1
ATOM 640 O O . ASP A 1 91 ? -22.034 -21.951 -15.397 1.00 49.19 91 ASP A O 1
ATOM 644 N N . LEU A 1 92 ? -21.755 -24.049 -14.658 1.00 45.81 92 LEU A N 1
ATOM 645 C CA . LEU A 1 92 ? -20.396 -23.884 -14.168 1.00 45.81 92 LEU A CA 1
ATOM 646 C C . LEU A 1 92 ? -19.481 -24.210 -15.342 1.00 45.81 92 LEU A C 1
ATOM 648 O O . LEU A 1 92 ? -19.042 -25.350 -15.505 1.00 45.81 92 LEU A O 1
ATOM 652 N N . SER A 1 93 ? -19.212 -23.200 -16.167 1.00 44.88 93 SER A N 1
ATOM 653 C CA . SER A 1 93 ? -18.021 -23.168 -17.006 1.00 44.88 93 SER A CA 1
ATOM 654 C C . SER A 1 93 ? -16.803 -23.165 -16.079 1.00 44.88 93 SER A C 1
ATOM 656 O O . SER A 1 93 ? -16.270 -22.126 -15.691 1.00 44.88 93 SER A O 1
ATOM 658 N N . ASP A 1 94 ? -16.462 -24.376 -15.653 1.00 45.12 94 ASP A N 1
ATOM 659 C CA . ASP A 1 94 ? -15.276 -24.797 -14.930 1.00 45.12 94 ASP A CA 1
ATOM 660 C C . ASP A 1 94 ? -14.064 -24.604 -15.847 1.00 45.12 94 ASP A C 1
ATOM 662 O O . ASP A 1 94 ? -13.523 -25.545 -16.424 1.00 45.12 94 ASP A O 1
ATOM 666 N N . GLU A 1 95 ? -13.660 -23.346 -16.019 1.00 47.09 95 GLU A N 1
ATOM 667 C CA . GLU A 1 95 ? -12.328 -22.985 -16.498 1.00 47.09 95 GLU A CA 1
ATOM 668 C C . GLU A 1 95 ? -11.331 -23.152 -15.339 1.00 47.09 95 GLU A C 1
ATOM 670 O O . GLU A 1 95 ? -10.668 -22.216 -14.897 1.00 47.09 95 GLU A O 1
ATOM 675 N N . ASN A 1 96 ? -11.228 -24.380 -14.820 1.00 43.81 96 ASN A N 1
ATOM 676 C CA . ASN A 1 96 ? -10.023 -24.840 -14.142 1.00 43.81 96 ASN A CA 1
ATOM 677 C C . ASN A 1 96 ? -8.943 -25.038 -15.213 1.00 43.81 96 ASN A C 1
ATOM 679 O O . ASN A 1 96 ? -8.605 -26.157 -15.603 1.00 43.81 96 ASN A O 1
ATOM 683 N N . GLU A 1 97 ? -8.384 -23.928 -15.693 1.00 51.16 97 GLU A N 1
ATOM 684 C CA . GLU A 1 97 ? -7.029 -23.921 -16.237 1.00 51.16 97 GLU A CA 1
ATOM 685 C C . GLU A 1 97 ? -6.059 -24.126 -15.063 1.00 51.16 97 GLU A C 1
ATOM 687 O O . GLU A 1 97 ? -5.418 -23.204 -14.556 1.00 51.16 97 GLU A O 1
ATOM 692 N N . ASP A 1 98 ? -5.988 -25.377 -14.603 1.00 52.34 98 ASP A N 1
ATOM 693 C CA . ASP A 1 98 ? -4.865 -25.913 -13.841 1.00 52.34 98 ASP A CA 1
ATOM 694 C C . ASP A 1 98 ? -3.649 -25.980 -14.780 1.00 52.34 98 ASP A C 1
ATOM 696 O O . ASP A 1 98 ? -3.241 -27.035 -15.262 1.00 52.34 98 ASP A O 1
ATOM 700 N N . GLU A 1 99 ? -3.088 -24.810 -15.095 1.00 50.72 99 GLU A N 1
ATOM 701 C CA . GLU A 1 99 ? -1.744 -24.686 -15.651 1.00 50.72 99 GLU A CA 1
ATOM 702 C C . GLU A 1 99 ? -0.726 -24.793 -14.511 1.00 50.72 99 GLU A C 1
ATOM 704 O O . GLU A 1 99 ? -0.002 -23.851 -14.172 1.00 50.72 99 GLU A O 1
ATOM 709 N N . SER A 1 100 ? -0.631 -25.982 -13.924 1.00 47.19 100 SER A N 1
ATOM 710 C CA . SER A 1 100 ? 0.554 -26.412 -13.187 1.00 47.19 100 SER A CA 1
ATOM 711 C C . SER A 1 100 ? 1.691 -26.714 -14.177 1.00 47.19 100 SER A C 1
ATOM 713 O O . SER A 1 100 ? 2.221 -27.820 -14.262 1.00 47.19 100 SER A O 1
ATOM 715 N N . GLU A 1 101 ? 2.107 -25.697 -14.943 1.00 50.94 101 GLU A N 1
ATOM 716 C CA . GLU A 1 101 ? 3.414 -25.700 -15.601 1.00 50.94 101 GLU A CA 1
ATOM 717 C C . GLU A 1 101 ? 4.487 -25.476 -14.524 1.00 50.94 101 GLU A C 1
ATOM 719 O O . GLU A 1 101 ? 5.017 -24.371 -14.355 1.00 50.94 101 GLU A O 1
ATOM 724 N N . GLU A 1 102 ? 4.808 -26.549 -13.792 1.00 50.44 102 GLU A N 1
ATOM 725 C CA . GLU A 1 102 ? 6.031 -26.690 -12.996 1.00 50.44 102 GLU A CA 1
ATOM 726 C C . GLU A 1 102 ? 7.250 -26.681 -13.935 1.00 50.44 102 GLU A C 1
ATOM 728 O O . GLU A 1 102 ? 7.881 -27.694 -14.222 1.00 50.44 102 GLU A O 1
ATOM 733 N N . GLY A 1 103 ? 7.540 -25.509 -14.490 1.00 55.62 103 GLY A N 1
ATOM 734 C CA . GLY A 1 103 ? 8.760 -25.218 -15.221 1.00 55.62 103 GLY A CA 1
ATOM 735 C C . GLY A 1 103 ? 9.600 -24.269 -14.390 1.00 55.62 103 GLY A C 1
ATOM 736 O O . GLY A 1 103 ? 9.167 -23.153 -14.102 1.00 55.62 103 GLY A O 1
ATOM 737 N N . GLU A 1 104 ? 10.794 -24.701 -14.002 1.00 55.31 104 GLU A N 1
ATOM 738 C CA . GLU A 1 104 ? 11.833 -23.779 -13.554 1.00 55.31 104 GLU A CA 1
ATOM 739 C C . GLU A 1 104 ? 12.067 -22.741 -14.663 1.00 55.31 104 GLU A C 1
ATOM 741 O O . GLU A 1 104 ? 12.052 -23.072 -15.855 1.00 55.31 104 GLU A O 1
ATOM 746 N N . ASP A 1 105 ? 12.220 -21.469 -14.296 1.00 62.75 105 ASP A N 1
ATOM 747 C CA . ASP A 1 105 ? 12.628 -20.466 -15.277 1.00 62.75 105 ASP A CA 1
ATOM 748 C C . ASP A 1 105 ? 14.054 -20.757 -15.786 1.00 62.75 105 ASP A C 1
ATOM 750 O O . ASP A 1 105 ? 14.759 -21.630 -15.276 1.00 62.75 105 ASP A O 1
ATOM 754 N N . GLU A 1 106 ? 14.521 -20.021 -16.801 1.00 58.84 106 GLU A N 1
ATOM 755 C CA . GLU A 1 106 ? 15.883 -20.189 -17.342 1.00 58.84 106 GLU A CA 1
ATOM 756 C C . GLU A 1 106 ? 16.997 -20.019 -16.282 1.00 58.84 106 GLU A C 1
ATOM 758 O O . GLU A 1 106 ? 18.160 -20.334 -16.550 1.00 58.84 106 GLU A O 1
ATOM 763 N N . ASN A 1 107 ? 16.647 -19.549 -15.079 1.00 60.56 107 ASN A N 1
ATOM 764 C CA . ASN A 1 107 ? 17.538 -19.313 -13.955 1.00 60.56 107 ASN A CA 1
ATOM 765 C C . ASN A 1 107 ? 17.361 -20.339 -12.815 1.00 60.56 107 ASN A C 1
ATOM 767 O O . ASN A 1 107 ? 18.001 -20.179 -11.775 1.00 60.56 107 ASN A O 1
ATOM 771 N N . GLY A 1 108 ? 16.537 -21.379 -12.987 1.00 67.38 108 GLY A N 1
ATOM 772 C CA . GLY A 1 108 ? 16.307 -22.409 -11.969 1.00 67.38 108 GLY A CA 1
ATOM 773 C C . GLY A 1 108 ? 15.407 -21.963 -10.811 1.00 67.38 108 GLY A C 1
ATOM 774 O O . GLY A 1 108 ? 15.357 -22.639 -9.784 1.00 67.38 108 GLY A O 1
ATOM 775 N N . ASN A 1 109 ? 14.721 -20.819 -10.922 1.00 68.19 109 ASN A N 1
ATOM 776 C CA . ASN A 1 109 ? 13.802 -20.361 -9.886 1.00 68.19 109 ASN A CA 1
ATOM 777 C C . ASN A 1 109 ? 12.398 -20.934 -10.115 1.00 68.19 109 ASN A C 1
ATOM 779 O O . ASN A 1 109 ? 11.967 -21.087 -11.265 1.00 68.19 109 ASN A O 1
ATOM 783 N N . PRO A 1 110 ? 11.642 -21.200 -9.030 1.00 72.50 110 PRO A N 1
ATOM 784 C CA . PRO A 1 110 ? 10.247 -21.589 -9.147 1.00 72.50 110 PRO A CA 1
ATOM 785 C C . PRO A 1 110 ? 9.487 -20.505 -9.907 1.00 72.50 110 PRO A C 1
ATOM 787 O O . PRO A 1 110 ? 9.550 -19.317 -9.558 1.00 72.50 110 PRO A O 1
ATOM 790 N N . ARG A 1 111 ? 8.776 -20.920 -10.959 1.00 76.81 111 ARG A N 1
ATOM 791 C CA . ARG A 1 111 ? 7.988 -20.015 -11.788 1.00 76.81 111 ARG A CA 1
ATOM 792 C C . ARG A 1 111 ? 7.014 -19.242 -10.911 1.00 76.81 111 ARG A C 1
ATOM 794 O O . ARG A 1 111 ? 6.214 -19.823 -10.180 1.00 76.81 111 ARG A O 1
ATOM 801 N N . LEU A 1 112 ? 7.063 -17.916 -11.005 1.00 79.62 112 LEU A N 1
ATOM 802 C CA . LEU A 1 112 ? 6.086 -17.080 -10.320 1.00 79.62 112 LEU A CA 1
ATOM 803 C C . LEU A 1 112 ? 4.683 -17.357 -10.881 1.00 79.62 112 LEU A C 1
ATOM 805 O O . LEU A 1 112 ? 4.555 -17.529 -12.106 1.00 79.62 112 LEU A O 1
ATOM 809 N N . PRO A 1 113 ? 3.641 -17.325 -10.024 1.00 82.75 113 PRO A N 1
ATOM 810 C CA . PRO A 1 113 ? 2.254 -17.399 -10.465 1.00 82.75 113 PRO A CA 1
ATOM 811 C C . PRO A 1 113 ? 1.984 -16.389 -11.582 1.00 82.75 113 PRO A C 1
ATOM 813 O O . PRO A 1 113 ? 2.482 -15.261 -11.525 1.00 82.75 113 PRO A O 1
ATOM 816 N N . ARG A 1 114 ? 1.176 -16.767 -12.579 1.00 80.81 114 ARG A N 1
ATOM 817 C CA . ARG A 1 114 ? 0.871 -15.927 -13.754 1.00 80.81 114 ARG A CA 1
ATOM 818 C C . ARG A 1 114 ? 0.493 -14.490 -13.371 1.00 80.81 114 ARG A C 1
ATOM 820 O O . ARG A 1 114 ? 1.108 -13.548 -13.857 1.00 80.81 114 ARG A O 1
ATOM 827 N N . LYS A 1 115 ? -0.382 -14.335 -12.375 1.00 79.19 115 LYS A N 1
ATOM 828 C CA . LYS A 1 115 ? -0.805 -13.031 -11.832 1.00 79.19 115 LYS A CA 1
ATOM 829 C C . LYS A 1 115 ? 0.344 -12.180 -11.277 1.00 79.19 115 LYS A C 1
ATOM 831 O O . LYS A 1 115 ? 0.371 -10.962 -11.428 1.00 79.19 115 LYS A O 1
ATOM 836 N N . VAL A 1 116 ? 1.310 -12.806 -10.604 1.00 86.31 116 VAL A N 1
ATOM 837 C CA . VAL A 1 116 ? 2.495 -12.119 -10.062 1.00 86.31 116 VAL A CA 1
ATOM 838 C C . VAL A 1 116 ? 3.366 -11.611 -11.210 1.00 86.31 116 VAL A C 1
ATOM 840 O O . VAL A 1 116 ? 3.851 -10.482 -11.158 1.00 86.31 116 VAL A O 1
ATOM 843 N N . ARG A 1 117 ? 3.517 -12.417 -12.267 1.00 86.56 117 ARG A N 1
ATOM 844 C CA . ARG A 1 117 ? 4.282 -12.064 -13.467 1.00 86.56 117 ARG A CA 1
ATOM 845 C C . ARG A 1 117 ? 3.661 -10.886 -14.217 1.00 86.56 117 ARG A C 1
ATOM 847 O O . ARG A 1 117 ? 4.369 -9.929 -14.501 1.00 86.56 117 ARG A O 1
ATOM 854 N N . GLU A 1 118 ? 2.350 -10.915 -14.442 1.00 85.81 118 GLU A N 1
ATOM 855 C CA . GLU A 1 118 ? 1.607 -9.828 -15.100 1.00 85.81 118 GLU A CA 1
ATOM 856 C C . GLU A 1 118 ? 1.753 -8.496 -14.338 1.00 85.81 118 GLU A C 1
ATOM 858 O O . GLU A 1 118 ? 1.943 -7.432 -14.929 1.00 85.81 118 GLU A O 1
ATOM 863 N N . ARG A 1 119 ? 1.752 -8.533 -12.998 1.00 86.81 119 ARG A N 1
ATOM 864 C CA . ARG A 1 119 ? 1.985 -7.332 -12.176 1.00 86.81 119 ARG A CA 1
ATOM 865 C C . ARG A 1 119 ? 3.412 -6.802 -12.286 1.00 86.81 119 ARG A C 1
ATOM 867 O O . ARG A 1 119 ? 3.594 -5.586 -12.319 1.00 86.81 119 ARG A O 1
ATOM 874 N N . LEU A 1 120 ? 4.405 -7.687 -12.323 1.00 92.12 120 LEU A N 1
ATOM 875 C CA . LEU A 1 120 ? 5.804 -7.297 -12.510 1.00 92.12 120 LEU A CA 1
ATOM 876 C C . LEU A 1 120 ? 6.021 -6.667 -13.888 1.00 92.12 120 LEU A C 1
ATOM 878 O O . LEU A 1 120 ? 6.628 -5.602 -13.969 1.00 92.12 120 LEU A O 1
ATOM 882 N N . GLU A 1 121 ? 5.446 -7.256 -14.934 1.00 92.12 121 GLU A N 1
ATOM 883 C CA . GLU A 1 121 ? 5.492 -6.723 -16.299 1.00 92.12 121 GLU A CA 1
ATOM 884 C C . GLU A 1 121 ? 4.826 -5.343 -16.392 1.00 92.12 121 GLU A C 1
ATOM 886 O O . GLU A 1 121 ? 5.363 -4.422 -17.014 1.00 92.12 121 GLU A O 1
ATOM 891 N N . TYR A 1 122 ? 3.693 -5.149 -15.708 1.00 91.94 122 TYR A N 1
ATOM 892 C CA . TYR A 1 122 ? 3.058 -3.835 -15.611 1.00 91.94 122 TYR A CA 1
ATOM 893 C C . TYR A 1 122 ? 3.979 -2.804 -14.946 1.00 91.94 122 TYR A C 1
ATOM 895 O O . TYR A 1 122 ? 4.099 -1.676 -15.432 1.00 91.94 122 TYR A O 1
ATOM 903 N N . ILE A 1 123 ? 4.613 -3.168 -13.825 1.00 93.88 123 ILE A N 1
ATOM 904 C CA . ILE A 1 123 ? 5.541 -2.285 -13.109 1.00 93.88 123 ILE A CA 1
ATOM 905 C C . ILE A 1 123 ? 6.706 -1.910 -14.024 1.00 93.88 123 ILE A C 1
ATOM 907 O O . ILE A 1 123 ? 6.968 -0.722 -14.179 1.00 93.88 123 ILE A O 1
ATOM 911 N N . GLU A 1 124 ? 7.341 -2.892 -14.662 1.00 94.81 124 GLU A N 1
ATOM 912 C CA . GLU A 1 124 ? 8.460 -2.696 -15.587 1.00 94.81 124 GLU A CA 1
ATOM 913 C C . GLU A 1 124 ? 8.082 -1.767 -16.749 1.00 94.81 124 GLU A C 1
ATOM 915 O O . GLU A 1 124 ? 8.721 -0.739 -16.974 1.00 94.81 124 GLU A O 1
ATOM 920 N N . THR A 1 125 ? 6.967 -2.054 -17.422 1.00 93.81 125 THR A N 1
ATOM 921 C CA . THR A 1 125 ? 6.495 -1.261 -18.566 1.00 93.81 125 THR A CA 1
ATOM 922 C C . THR A 1 125 ? 6.191 0.184 -18.169 1.00 93.81 125 THR A C 1
ATOM 924 O O . THR A 1 125 ? 6.466 1.128 -18.912 1.00 93.81 125 THR A O 1
ATOM 927 N N . ARG A 1 126 ? 5.606 0.393 -16.983 1.00 93.81 126 ARG A N 1
ATOM 928 C CA . ARG A 1 126 ? 5.231 1.732 -16.510 1.00 93.81 126 ARG A CA 1
ATOM 929 C C . ARG A 1 126 ? 6.395 2.503 -15.900 1.00 93.81 126 ARG A C 1
ATOM 931 O O . ARG A 1 126 ? 6.283 3.725 -15.800 1.00 93.81 126 ARG A O 1
ATOM 938 N N . THR A 1 127 ? 7.484 1.851 -15.500 1.00 95.94 127 THR A N 1
ATOM 939 C CA . THR A 1 127 ? 8.688 2.536 -15.013 1.00 95.94 127 THR A CA 1
ATOM 940 C C . THR A 1 127 ? 9.656 2.897 -16.137 1.00 95.94 127 THR A C 1
ATOM 942 O O . THR A 1 127 ? 10.307 3.937 -16.020 1.00 95.94 127 THR A O 1
ATOM 945 N N . ASP A 1 128 ? 9.699 2.134 -17.236 1.00 93.94 128 ASP A N 1
ATOM 946 C CA . ASP A 1 128 ? 10.659 2.312 -18.344 1.00 93.94 128 ASP A CA 1
ATOM 947 C C . ASP A 1 128 ? 10.585 3.698 -19.030 1.00 93.94 128 ASP A C 1
ATOM 949 O O . ASP A 1 128 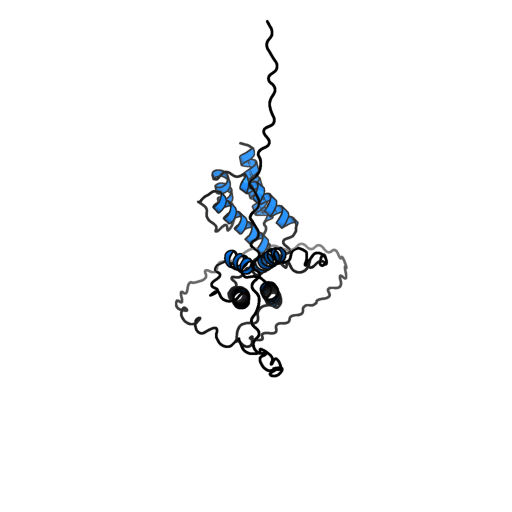? 11.577 4.238 -19.518 1.00 93.94 128 ASP A O 1
ATOM 953 N N . GLY A 1 129 ? 9.427 4.362 -18.985 1.00 90.69 129 GLY A N 1
ATOM 954 C CA . GLY A 1 129 ? 9.248 5.714 -19.535 1.00 90.69 129 GLY A CA 1
ATOM 955 C C . GLY A 1 129 ? 9.495 6.869 -18.557 1.00 90.69 129 GLY A C 1
ATOM 956 O O . GLY A 1 129 ? 9.465 8.036 -18.960 1.00 90.69 129 GLY A O 1
ATOM 957 N N . LEU A 1 130 ? 9.695 6.599 -17.264 1.00 95.12 130 LEU A N 1
ATOM 958 C CA . LEU A 1 130 ? 9.664 7.651 -16.248 1.00 95.12 130 LEU A CA 1
ATOM 959 C C . LEU A 1 130 ? 10.966 8.457 -16.180 1.00 95.12 130 LEU A C 1
ATOM 961 O O . LEU A 1 130 ? 12.084 7.960 -16.319 1.00 95.12 130 LEU A O 1
ATOM 965 N N . THR A 1 131 ? 10.826 9.753 -15.896 1.00 96.12 131 THR A N 1
ATOM 966 C CA . THR A 1 131 ? 11.985 10.615 -15.629 1.00 96.12 131 THR A CA 1
ATOM 967 C C . THR A 1 131 ? 12.553 10.371 -14.227 1.00 96.12 131 THR A C 1
ATOM 969 O O . THR A 1 131 ? 11.849 9.919 -13.321 1.00 96.12 131 THR A O 1
ATOM 972 N N . SER A 1 132 ? 13.823 10.734 -14.014 1.00 95.88 132 SER A N 1
ATOM 973 C CA . SER A 1 132 ? 14.527 10.545 -12.733 1.00 95.88 132 SER A CA 1
ATOM 974 C C . SER A 1 132 ? 13.782 11.098 -11.515 1.00 95.88 132 SER A C 1
ATOM 976 O O . SER A 1 132 ? 13.877 10.525 -10.433 1.00 95.88 132 SER A O 1
ATOM 978 N N . THR A 1 133 ? 13.037 12.197 -11.660 1.00 96.12 133 THR A N 1
ATOM 979 C CA . THR A 1 133 ? 12.246 12.789 -10.570 1.00 96.12 133 THR A CA 1
ATOM 980 C C . THR A 1 133 ? 11.146 11.840 -10.095 1.00 96.12 133 THR A C 1
ATOM 982 O O . THR A 1 133 ? 10.972 11.656 -8.893 1.00 96.12 133 THR A O 1
ATOM 985 N N . TYR A 1 134 ? 10.436 11.203 -11.026 1.00 96.56 134 TYR A N 1
ATOM 986 C CA . TYR A 1 134 ? 9.342 10.279 -10.727 1.00 96.56 134 TYR A CA 1
ATOM 987 C C . TYR A 1 134 ? 9.847 8.924 -10.242 1.00 96.56 134 TYR A C 1
ATOM 989 O O . TYR A 1 134 ? 9.334 8.395 -9.259 1.00 96.56 134 TYR A O 1
ATOM 997 N N . LEU A 1 135 ? 10.925 8.422 -10.845 1.00 96.75 135 LEU A N 1
ATOM 998 C CA . LEU A 1 135 ? 11.614 7.231 -10.352 1.00 96.75 135 LEU A CA 1
ATOM 999 C C . LEU A 1 135 ? 12.073 7.424 -8.899 1.00 96.75 135 LEU A C 1
ATOM 1001 O O . LEU A 1 135 ? 11.844 6.558 -8.062 1.00 96.75 135 LEU A O 1
ATOM 1005 N N . LYS A 1 136 ? 12.611 8.603 -8.549 1.00 95.69 136 LYS A N 1
ATOM 1006 C CA . LYS A 1 136 ? 12.974 8.929 -7.159 1.00 95.69 136 LYS A CA 1
ATOM 1007 C C . LYS A 1 136 ? 11.784 8.876 -6.201 1.00 95.69 136 LYS A C 1
ATOM 1009 O O . LYS A 1 136 ? 11.953 8.384 -5.089 1.00 95.69 136 LYS A O 1
ATOM 1014 N N . PHE A 1 137 ? 10.601 9.340 -6.610 1.00 95.06 137 PHE A N 1
ATOM 1015 C CA . PHE A 1 137 ? 9.395 9.215 -5.783 1.00 95.06 137 PHE A CA 1
ATOM 1016 C C . PHE A 1 137 ? 9.049 7.752 -5.506 1.00 95.06 137 PHE A C 1
ATOM 1018 O O . PHE A 1 137 ? 8.850 7.398 -4.347 1.00 95.06 137 PHE A O 1
ATOM 1025 N N . ILE A 1 138 ? 9.078 6.903 -6.538 1.00 95.69 138 ILE A N 1
ATOM 1026 C CA . ILE A 1 138 ? 8.828 5.464 -6.390 1.00 95.69 138 ILE A CA 1
ATOM 1027 C C . ILE A 1 138 ? 9.861 4.850 -5.438 1.00 95.69 138 ILE A C 1
ATOM 1029 O O . ILE A 1 138 ? 9.489 4.269 -4.425 1.00 95.69 138 ILE A O 1
ATOM 1033 N N . THR A 1 139 ? 11.158 5.059 -5.682 1.00 95.81 139 THR A N 1
ATOM 1034 C CA . THR A 1 139 ? 12.226 4.486 -4.837 1.00 95.81 139 THR A CA 1
ATOM 1035 C C . THR A 1 139 ? 12.189 4.950 -3.378 1.00 95.81 139 THR A C 1
ATOM 1037 O O . THR A 1 139 ? 12.669 4.233 -2.508 1.00 95.81 139 THR A O 1
ATOM 1040 N N . ARG A 1 140 ? 11.623 6.132 -3.088 1.00 94.38 140 ARG A N 1
ATOM 1041 C CA . ARG A 1 140 ? 11.468 6.639 -1.716 1.00 94.38 140 ARG A CA 1
ATOM 1042 C C . ARG A 1 140 ? 10.315 5.966 -0.974 1.00 94.38 140 ARG A C 1
ATOM 1044 O O . ARG A 1 140 ? 10.381 5.835 0.243 1.00 94.38 140 ARG A O 1
ATOM 1051 N N . GLU A 1 141 ? 9.254 5.604 -1.689 1.00 93.75 141 GLU A N 1
ATOM 1052 C CA . GLU A 1 141 ? 8.066 4.964 -1.113 1.00 93.75 141 GLU A CA 1
ATOM 1053 C C . GLU A 1 141 ? 8.157 3.431 -1.104 1.00 93.75 141 GLU A C 1
ATOM 1055 O O . GLU A 1 141 ? 7.473 2.784 -0.309 1.00 93.75 141 GLU A O 1
ATOM 1060 N N . LEU A 1 142 ? 9.017 2.837 -1.937 1.00 92.38 142 LEU A N 1
ATOM 1061 C CA . LEU A 1 142 ? 9.306 1.405 -1.898 1.00 92.38 142 LEU A CA 1
ATOM 1062 C C . LEU A 1 142 ? 10.058 1.028 -0.616 1.00 92.38 142 LEU A C 1
ATOM 1064 O O . LEU A 1 142 ? 11.148 1.527 -0.323 1.00 92.38 142 LEU A O 1
ATOM 1068 N N . ARG A 1 143 ? 9.491 0.084 0.142 1.00 84.25 143 ARG A N 1
ATOM 1069 C CA . ARG A 1 143 ? 10.102 -0.425 1.374 1.00 84.25 143 ARG A CA 1
ATOM 1070 C C . ARG A 1 143 ? 11.384 -1.192 1.047 1.00 84.25 143 ARG A C 1
ATOM 1072 O O . ARG A 1 143 ? 11.393 -2.069 0.186 1.00 84.25 143 ARG A O 1
ATOM 1079 N N . ASN A 1 144 ? 12.452 -0.888 1.785 1.00 87.44 144 ASN A N 1
ATOM 1080 C CA . ASN A 1 144 ? 13.754 -1.558 1.685 1.00 87.44 144 ASN A CA 1
ATOM 1081 C C . ASN A 1 144 ? 14.374 -1.546 0.277 1.00 87.44 144 ASN A C 1
ATOM 1083 O O . ASN A 1 144 ? 15.121 -2.462 -0.060 1.00 87.44 144 ASN A O 1
ATOM 1087 N N . TYR A 1 145 ? 14.075 -0.544 -0.552 1.00 90.94 145 TYR A N 1
ATOM 1088 C CA . TYR A 1 145 ? 14.694 -0.418 -1.869 1.00 90.94 145 TYR A CA 1
ATOM 1089 C C . TYR A 1 145 ? 16.226 -0.300 -1.752 1.00 90.94 145 TYR A C 1
ATOM 1091 O O . TYR A 1 145 ? 16.732 0.601 -1.081 1.00 90.94 145 TYR A O 1
ATOM 1099 N N . MET A 1 146 ? 16.967 -1.210 -2.401 1.00 85.00 146 MET A N 1
ATOM 1100 C CA . MET A 1 146 ? 18.444 -1.269 -2.357 1.00 85.00 146 MET A CA 1
ATOM 1101 C C . MET A 1 146 ? 19.115 -1.063 -3.729 1.00 85.00 146 MET A C 1
ATOM 1103 O O . MET A 1 146 ? 20.250 -1.499 -3.933 1.00 85.00 146 MET A O 1
ATOM 1107 N N . GLY A 1 147 ? 18.433 -0.416 -4.679 1.00 87.88 147 GLY A N 1
ATOM 1108 C CA . GLY A 1 147 ? 18.989 -0.150 -6.012 1.00 87.88 147 GLY A CA 1
ATOM 1109 C C . GLY A 1 147 ? 20.233 0.743 -5.971 1.00 87.88 147 GLY A C 1
ATOM 1110 O O . GLY A 1 147 ? 20.376 1.607 -5.101 1.00 87.88 147 GLY A O 1
ATOM 1111 N N . LYS A 1 148 ? 21.153 0.540 -6.920 1.00 84.88 148 LYS A N 1
ATOM 1112 C CA . LYS A 1 148 ? 22.472 1.209 -6.927 1.00 84.88 148 LYS A CA 1
ATOM 1113 C C . LYS A 1 148 ? 22.441 2.595 -7.574 1.00 84.88 148 LYS A C 1
ATOM 1115 O O . LYS A 1 148 ? 23.418 3.339 -7.470 1.00 84.88 148 LYS A O 1
ATOM 1120 N N . GLY A 1 149 ? 21.313 2.968 -8.178 1.00 85.56 149 GLY A N 1
ATOM 1121 C CA . GLY A 1 149 ? 21.192 4.197 -8.956 1.00 85.56 149 GLY A CA 1
ATOM 1122 C C . GLY A 1 149 ? 21.878 4.070 -10.320 1.00 85.56 149 GLY A C 1
ATOM 1123 O O . GLY A 1 149 ? 22.562 3.090 -10.599 1.00 85.56 149 GLY A O 1
ATOM 1124 N N . GLY A 1 150 ? 21.702 5.068 -11.186 1.00 93.19 150 GLY A N 1
ATOM 1125 C CA . GLY A 1 150 ? 22.232 5.032 -12.550 1.00 93.19 150 GLY A CA 1
ATOM 1126 C C . GLY A 1 150 ? 21.484 5.976 -13.485 1.00 93.19 150 GLY A C 1
ATOM 1127 O O . GLY A 1 150 ? 20.955 7.004 -13.048 1.00 93.19 150 GLY A O 1
ATOM 1128 N N . CYS A 1 151 ? 21.441 5.626 -14.771 1.00 96.12 151 CYS A N 1
ATOM 1129 C CA . CYS A 1 151 ? 20.547 6.262 -15.736 1.00 96.12 151 CYS A CA 1
ATOM 1130 C C . CYS A 1 151 ? 19.083 5.932 -15.403 1.00 96.12 151 CYS A C 1
ATOM 1132 O O . CYS A 1 151 ? 18.804 5.016 -14.634 1.00 96.12 151 CYS A O 1
ATOM 1134 N N . ASN A 1 152 ? 18.125 6.656 -15.990 1.00 96.81 152 ASN A N 1
ATOM 1135 C CA . ASN A 1 152 ? 16.700 6.404 -15.725 1.00 96.81 152 ASN A CA 1
ATOM 1136 C C . ASN A 1 152 ? 16.302 4.955 -16.046 1.00 96.81 152 ASN A C 1
ATOM 1138 O O . ASN A 1 152 ? 15.583 4.352 -15.261 1.00 96.81 152 ASN A O 1
ATOM 1142 N N . SER A 1 153 ? 16.830 4.397 -17.139 1.00 96.00 153 SER A N 1
ATOM 1143 C CA . SER A 1 153 ? 16.640 2.991 -17.516 1.00 96.00 153 SER A CA 1
ATOM 1144 C C . SER A 1 153 ? 17.184 2.029 -16.460 1.00 96.00 153 SER A C 1
ATOM 1146 O O . SER A 1 153 ? 16.518 1.065 -16.108 1.00 96.00 153 SER A O 1
ATOM 1148 N N . ASP A 1 154 ? 18.366 2.319 -15.907 1.00 95.56 154 ASP A N 1
ATOM 1149 C CA . ASP A 1 154 ? 18.992 1.475 -14.884 1.00 95.56 154 ASP A CA 1
ATOM 1150 C C . ASP A 1 154 ? 18.160 1.496 -13.597 1.00 95.56 154 ASP A C 1
ATOM 1152 O O . ASP A 1 154 ? 17.938 0.465 -12.976 1.00 95.56 154 ASP A O 1
ATOM 1156 N N . VAL A 1 155 ? 17.641 2.670 -13.219 1.00 96.56 155 VAL A N 1
ATOM 1157 C CA . VAL A 1 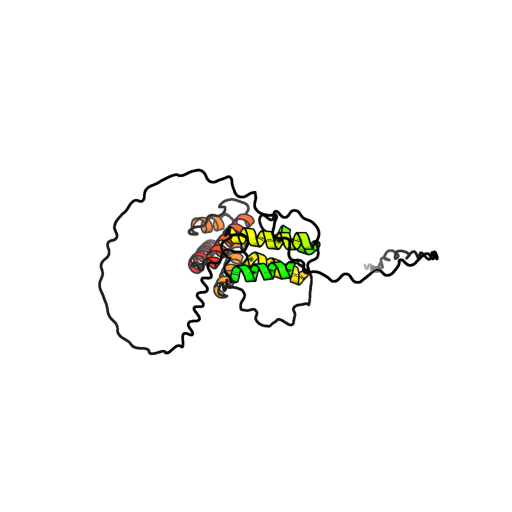155 ? 16.778 2.818 -12.040 1.00 96.56 155 VAL A CA 1
ATOM 1158 C C . VAL A 1 155 ? 15.413 2.156 -12.256 1.00 96.56 155 VAL A C 1
ATOM 1160 O O . VAL A 1 155 ? 14.885 1.552 -11.328 1.00 96.56 155 VAL A O 1
ATOM 1163 N N . ALA A 1 156 ? 14.832 2.250 -13.454 1.00 96.56 156 ALA A N 1
ATOM 1164 C CA . ALA A 1 156 ? 13.581 1.568 -13.786 1.00 96.56 156 ALA A CA 1
ATOM 1165 C C . ALA A 1 156 ? 13.737 0.039 -13.711 1.00 96.56 156 ALA A C 1
ATOM 1167 O O . ALA A 1 156 ? 12.912 -0.626 -13.080 1.00 96.56 156 ALA A O 1
ATOM 1168 N N . ALA A 1 157 ? 14.836 -0.490 -14.260 1.00 94.69 157 ALA A N 1
ATOM 1169 C CA . ALA A 1 157 ? 15.191 -1.901 -14.163 1.00 94.69 157 ALA A CA 1
ATOM 1170 C C . ALA A 1 157 ? 15.461 -2.330 -12.709 1.00 94.69 157 ALA A C 1
ATOM 1172 O O . ALA A 1 157 ? 14.973 -3.374 -12.281 1.00 94.69 157 ALA A O 1
ATOM 1173 N N . ASP A 1 158 ? 16.167 -1.514 -11.917 1.00 95.62 158 ASP A N 1
ATOM 1174 C CA . ASP A 1 158 ? 16.401 -1.772 -10.489 1.00 95.62 158 ASP A CA 1
ATOM 1175 C C . ASP A 1 158 ? 15.081 -1.835 -9.697 1.00 95.62 158 ASP A C 1
ATOM 1177 O O . ASP A 1 158 ? 14.950 -2.666 -8.799 1.00 95.62 158 ASP A O 1
ATOM 1181 N N . ILE A 1 159 ? 14.092 -0.989 -10.019 1.00 95.94 159 ILE A N 1
ATOM 1182 C CA . ILE A 1 159 ? 12.755 -1.029 -9.404 1.00 95.94 159 ILE A CA 1
ATOM 1183 C C . ILE A 1 159 ? 12.046 -2.344 -9.739 1.00 95.94 159 ILE A C 1
ATOM 1185 O O . ILE A 1 159 ? 11.598 -3.031 -8.821 1.00 95.94 159 ILE A O 1
ATOM 1189 N N . ALA A 1 160 ? 11.969 -2.713 -11.021 1.00 94.75 160 ALA A N 1
ATOM 1190 C CA . ALA A 1 160 ? 11.320 -3.954 -11.445 1.00 94.75 160 ALA A CA 1
ATOM 1191 C C . ALA A 1 160 ? 11.999 -5.187 -10.823 1.00 94.75 160 ALA A C 1
ATOM 1193 O O . ALA A 1 160 ? 11.330 -6.065 -10.276 1.00 94.75 160 ALA A O 1
ATOM 1194 N N . ASN A 1 161 ? 13.335 -5.207 -10.809 1.00 92.88 161 ASN A N 1
ATOM 1195 C CA . ASN A 1 161 ? 14.121 -6.276 -10.201 1.00 92.88 161 ASN A CA 1
ATOM 1196 C C . ASN A 1 161 ? 13.932 -6.343 -8.676 1.00 92.88 161 ASN A C 1
ATOM 1198 O O . ASN A 1 161 ? 13.805 -7.429 -8.116 1.00 92.88 161 ASN A O 1
ATOM 1202 N N . HIS A 1 162 ? 13.860 -5.198 -7.987 1.00 94.19 162 HIS A N 1
ATOM 1203 C CA . HIS A 1 162 ? 13.551 -5.156 -6.553 1.00 94.19 162 HIS A CA 1
ATOM 1204 C C . HIS A 1 162 ? 12.182 -5.782 -6.265 1.00 94.19 162 HIS A C 1
ATOM 1206 O O . HIS A 1 162 ? 12.089 -6.662 -5.409 1.00 94.19 162 HIS A O 1
ATOM 1212 N N . CYS A 1 163 ? 11.145 -5.391 -7.010 1.00 93.69 163 CYS A N 1
ATOM 1213 C CA . CYS A 1 163 ? 9.801 -5.962 -6.896 1.00 93.69 163 CYS A CA 1
ATOM 1214 C C . CYS A 1 163 ? 9.799 -7.476 -7.170 1.00 93.69 163 CYS A C 1
ATOM 1216 O O . CYS A 1 163 ? 9.194 -8.238 -6.414 1.00 93.69 163 CYS A O 1
ATOM 1218 N N . ALA A 1 164 ? 10.524 -7.930 -8.198 1.00 91.00 164 ALA A N 1
ATOM 1219 C CA . ALA A 1 164 ? 10.643 -9.346 -8.544 1.00 91.00 164 ALA A CA 1
ATOM 1220 C C . ALA A 1 164 ? 11.321 -10.156 -7.427 1.00 91.00 164 ALA A C 1
ATOM 1222 O O . ALA A 1 164 ? 10.784 -11.171 -6.986 1.00 91.00 164 ALA A O 1
ATOM 1223 N N . ILE A 1 165 ? 12.452 -9.677 -6.898 1.00 89.25 165 ILE A N 1
ATOM 1224 C CA . ILE A 1 165 ? 13.159 -10.316 -5.778 1.00 89.25 165 ILE A CA 1
ATOM 1225 C C . ILE A 1 165 ? 12.254 -10.396 -4.543 1.00 89.25 165 ILE A C 1
ATOM 1227 O O . ILE A 1 165 ? 12.160 -11.448 -3.911 1.00 89.25 165 ILE A O 1
ATOM 1231 N N . GLN A 1 166 ? 11.560 -9.308 -4.195 1.00 89.81 166 GLN A N 1
ATOM 1232 C CA . GLN A 1 166 ? 10.642 -9.307 -3.054 1.00 89.81 166 GLN A CA 1
ATOM 1233 C C . GLN A 1 166 ? 9.463 -10.270 -3.268 1.00 89.81 166 GLN A C 1
ATOM 1235 O O . GLN A 1 166 ? 9.034 -10.919 -2.312 1.00 89.81 166 GLN A O 1
ATOM 1240 N N . ALA A 1 167 ? 8.975 -10.407 -4.505 1.00 89.12 167 ALA A N 1
ATOM 1241 C CA . ALA A 1 167 ? 7.915 -11.348 -4.855 1.00 89.12 167 ALA A CA 1
ATOM 1242 C C . ALA A 1 167 ? 8.366 -12.805 -4.705 1.00 89.12 167 ALA A C 1
ATOM 1244 O O . ALA A 1 167 ? 7.675 -13.585 -4.053 1.00 89.12 167 ALA A O 1
ATOM 1245 N N . HIS A 1 168 ? 9.555 -13.154 -5.205 1.00 83.25 168 HIS A N 1
ATOM 1246 C CA . HIS A 1 168 ? 10.137 -14.487 -5.014 1.00 83.25 168 HIS A CA 1
ATOM 1247 C C . HIS A 1 168 ? 10.363 -14.827 -3.536 1.00 83.25 168 HIS A C 1
ATOM 1249 O O . HIS A 1 168 ? 10.184 -15.969 -3.125 1.00 83.25 168 HIS A O 1
ATOM 1255 N N . LEU A 1 169 ? 10.721 -13.835 -2.717 1.00 83.56 169 LEU A N 1
ATOM 1256 C CA . LEU A 1 169 ? 10.900 -14.012 -1.275 1.00 83.56 169 LEU A CA 1
ATOM 1257 C C . LEU A 1 169 ? 9.580 -14.051 -0.484 1.00 83.56 169 LEU A C 1
ATOM 1259 O O . LEU A 1 169 ? 9.623 -14.217 0.737 1.00 83.56 169 LEU A O 1
ATOM 1263 N N . GLY A 1 170 ? 8.425 -13.859 -1.134 1.00 81.25 170 GLY A N 1
ATOM 1264 C CA . GLY A 1 170 ? 7.116 -13.783 -0.476 1.00 81.25 170 GLY A CA 1
ATOM 1265 C C . GLY A 1 170 ? 6.963 -12.571 0.452 1.00 81.25 170 GLY A C 1
ATOM 1266 O O . GLY A 1 170 ? 6.218 -12.625 1.429 1.00 81.25 170 GLY A O 1
ATOM 1267 N N . ARG A 1 171 ? 7.721 -11.498 0.194 1.00 79.94 171 ARG A N 1
ATOM 1268 C CA . ARG A 1 171 ? 7.782 -10.277 1.018 1.00 79.94 171 ARG A CA 1
ATOM 1269 C C . ARG A 1 171 ? 7.266 -9.031 0.302 1.00 79.94 171 ARG A C 1
ATOM 1271 O O . ARG A 1 171 ? 7.157 -7.991 0.950 1.00 79.94 171 ARG A O 1
ATOM 1278 N N . SER A 1 172 ? 6.986 -9.106 -1.000 1.00 80.19 172 SER A N 1
ATOM 1279 C CA . SER A 1 172 ? 6.433 -7.969 -1.735 1.00 80.19 172 SER A CA 1
ATOM 1280 C C . SER A 1 172 ? 4.947 -7.795 -1.462 1.00 80.19 172 SER A C 1
ATOM 1282 O O . SER A 1 172 ? 4.194 -8.754 -1.290 1.00 80.19 172 SER A O 1
ATOM 1284 N N . ASP A 1 173 ? 4.526 -6.537 -1.508 1.00 84.25 173 ASP A N 1
ATOM 1285 C CA . ASP A 1 173 ? 3.136 -6.178 -1.739 1.00 84.25 173 ASP A CA 1
ATOM 1286 C C . ASP A 1 173 ? 3.039 -5.608 -3.157 1.00 84.25 173 ASP A C 1
ATOM 1288 O O . ASP A 1 173 ? 2.990 -4.395 -3.369 1.00 84.25 173 ASP A O 1
ATOM 1292 N N . LEU A 1 174 ? 3.046 -6.501 -4.154 1.00 87.00 174 LEU A N 1
ATOM 1293 C CA . LEU A 1 174 ? 2.953 -6.104 -5.565 1.00 87.00 174 LEU A CA 1
ATOM 1294 C C . LEU A 1 174 ? 1.691 -5.289 -5.869 1.00 87.00 174 LEU A C 1
ATOM 1296 O O . LEU A 1 174 ? 1.682 -4.524 -6.830 1.00 87.00 174 LEU A O 1
ATOM 1300 N N . GLY A 1 175 ? 0.630 -5.434 -5.068 1.00 83.62 175 GLY A N 1
ATOM 1301 C CA . GLY A 1 175 ? -0.574 -4.616 -5.195 1.00 83.62 175 GLY A CA 1
ATOM 1302 C C . GLY A 1 175 ? -0.298 -3.161 -4.817 1.00 83.62 175 GLY A C 1
ATOM 1303 O O . GLY A 1 175 ? -0.600 -2.242 -5.582 1.00 83.62 175 GLY A O 1
ATOM 1304 N N . TYR A 1 176 ? 0.333 -2.931 -3.663 1.00 86.31 176 TYR A N 1
ATOM 1305 C CA . TYR A 1 176 ? 0.803 -1.601 -3.274 1.00 86.31 176 TYR A CA 1
ATOM 1306 C C . TYR A 1 176 ? 1.794 -1.015 -4.288 1.00 86.31 176 TYR A C 1
ATOM 1308 O O . TYR A 1 176 ? 1.620 0.125 -4.720 1.00 86.31 176 TYR A O 1
ATOM 1316 N N . GLU A 1 177 ? 2.788 -1.793 -4.715 1.00 91.62 177 GLU A N 1
ATOM 1317 C CA . GLU A 1 177 ? 3.827 -1.355 -5.655 1.00 91.62 177 GLU A CA 1
ATOM 1318 C C . GLU A 1 177 ? 3.227 -0.961 -7.016 1.00 91.62 177 GLU A C 1
ATOM 1320 O O . GLU A 1 177 ? 3.512 0.122 -7.534 1.00 91.62 177 GLU A O 1
ATOM 1325 N N . LYS A 1 178 ? 2.295 -1.763 -7.549 1.00 89.38 178 LYS A N 1
ATOM 1326 C CA . LYS A 1 178 ? 1.534 -1.444 -8.767 1.00 89.38 178 LYS A CA 1
ATOM 1327 C C . LYS A 1 178 ? 0.735 -0.147 -8.623 1.00 89.38 178 LYS A C 1
ATOM 1329 O O . LYS A 1 178 ? 0.778 0.705 -9.516 1.00 89.38 178 LYS A O 1
ATOM 1334 N N . ARG A 1 179 ? 0.033 0.048 -7.497 1.00 86.94 179 ARG A N 1
ATOM 1335 C CA . ARG A 1 179 ? -0.733 1.280 -7.215 1.00 86.94 179 ARG A CA 1
ATOM 1336 C C . ARG A 1 179 ? 0.167 2.506 -7.100 1.00 86.94 179 ARG A C 1
ATOM 1338 O O . ARG A 1 179 ? -0.182 3.567 -7.623 1.00 86.94 179 ARG A O 1
ATOM 1345 N N . LEU A 1 180 ? 1.327 2.364 -6.465 1.00 91.31 180 LEU A N 1
ATOM 1346 C CA . LEU A 1 180 ? 2.341 3.408 -6.366 1.00 91.31 180 LEU A CA 1
ATOM 1347 C C . LEU A 1 180 ? 2.836 3.829 -7.755 1.00 91.31 180 LEU A C 1
ATOM 1349 O O . LEU A 1 180 ? 2.789 5.013 -8.097 1.00 91.31 180 LEU A O 1
ATOM 1353 N N . VAL A 1 181 ? 3.237 2.865 -8.587 1.00 92.62 181 VAL A N 1
ATOM 1354 C CA . VAL A 1 181 ? 3.701 3.130 -9.956 1.00 92.62 181 VAL A CA 1
ATOM 1355 C C . VAL A 1 181 ? 2.590 3.771 -10.789 1.00 92.62 181 VAL A C 1
ATOM 1357 O O . VAL A 1 181 ? 2.831 4.787 -11.439 1.00 92.62 181 VAL A O 1
ATOM 1360 N N . LYS A 1 182 ? 1.347 3.269 -10.710 1.00 89.62 182 LYS A N 1
ATOM 1361 C CA . LYS A 1 182 ? 0.175 3.860 -11.388 1.00 89.62 182 LYS A CA 1
ATOM 1362 C C . LYS A 1 182 ? -0.043 5.319 -10.968 1.00 89.62 182 LYS A C 1
ATOM 1364 O O . LYS A 1 182 ? -0.233 6.181 -11.828 1.00 89.62 182 LYS A O 1
ATOM 1369 N N . ARG A 1 183 ? 0.029 5.619 -9.665 1.00 88.12 183 ARG A N 1
ATOM 1370 C CA . ARG A 1 183 ? -0.107 6.979 -9.115 1.00 88.12 183 ARG A CA 1
ATOM 1371 C C . ARG A 1 183 ? 0.970 7.914 -9.664 1.00 88.12 183 ARG A C 1
ATOM 1373 O O . ARG A 1 183 ? 0.648 8.992 -10.157 1.00 88.12 183 ARG A O 1
ATOM 1380 N N . VAL A 1 184 ? 2.234 7.502 -9.605 1.00 92.06 184 VAL A N 1
ATOM 1381 C CA . VAL A 1 184 ? 3.367 8.317 -10.065 1.00 92.06 184 VAL A CA 1
ATOM 1382 C C . VAL A 1 184 ? 3.348 8.496 -11.586 1.00 92.06 184 VAL A C 1
ATOM 1384 O O . VAL A 1 184 ? 3.586 9.596 -12.084 1.00 92.06 184 VAL A O 1
ATOM 1387 N N . HIS A 1 185 ? 2.986 7.457 -12.336 1.00 90.06 185 HIS A N 1
ATOM 1388 C CA . HIS A 1 185 ? 2.840 7.534 -13.786 1.00 90.06 185 HIS A CA 1
ATOM 1389 C C . HIS A 1 185 ? 1.765 8.553 -14.195 1.00 90.06 185 HIS A C 1
ATOM 1391 O O . HIS A 1 185 ? 1.996 9.356 -15.100 1.00 90.06 185 HIS A O 1
ATOM 1397 N N . ARG A 1 186 ? 0.621 8.599 -13.492 1.00 86.38 186 ARG A N 1
ATOM 1398 C CA . ARG A 1 186 ? -0.420 9.626 -13.710 1.00 86.38 186 ARG A CA 1
ATOM 1399 C C . ARG A 1 186 ? 0.087 11.049 -13.457 1.00 86.38 186 ARG A C 1
ATOM 1401 O O . ARG A 1 186 ? -0.331 11.964 -14.157 1.00 86.38 186 ARG A O 1
ATOM 1408 N N . MET A 1 187 ? 1.002 11.242 -12.505 1.00 86.12 187 MET A N 1
ATOM 1409 C CA . MET A 1 187 ? 1.635 12.550 -12.276 1.00 86.12 187 MET A CA 1
ATOM 1410 C C . MET A 1 187 ? 2.579 12.948 -13.418 1.00 86.12 187 MET A C 1
ATOM 1412 O O . MET A 1 187 ? 2.666 14.126 -13.752 1.00 86.12 187 MET A O 1
ATOM 1416 N N . CYS A 1 188 ? 3.282 11.980 -14.016 1.00 89.06 188 CYS A N 1
ATOM 1417 C CA . CYS A 1 188 ? 4.205 12.224 -15.126 1.00 89.06 188 CYS A CA 1
ATOM 1418 C C . CYS A 1 188 ? 3.477 12.532 -16.440 1.00 89.06 188 CYS A C 1
ATOM 1420 O O . CYS A 1 188 ? 3.937 13.371 -17.215 1.00 89.06 188 CYS A O 1
ATOM 1422 N N . TYR A 1 189 ? 2.335 11.883 -16.668 1.00 86.06 189 TYR A N 1
ATOM 1423 C CA . TYR A 1 189 ? 1.563 11.989 -17.904 1.00 86.06 189 TYR A CA 1
ATOM 1424 C C . TYR A 1 189 ? 0.103 12.3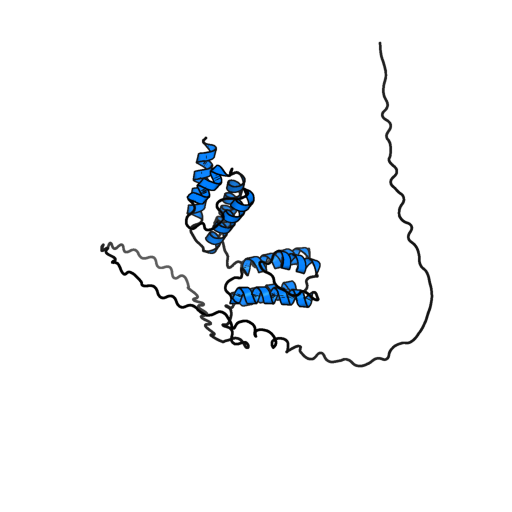91 -17.634 1.00 86.06 189 TYR A C 1
ATOM 1426 O O . TYR A 1 189 ? -0.810 11.594 -17.875 1.00 86.06 189 TYR A O 1
ATOM 1434 N N . PRO A 1 190 ? -0.144 13.619 -17.136 1.00 77.88 190 PRO A N 1
ATOM 1435 C CA . PRO A 1 190 ? -1.500 14.115 -16.932 1.00 77.88 190 PRO A CA 1
ATOM 1436 C C . PRO A 1 190 ? -2.241 14.161 -18.278 1.00 77.88 190 PRO A C 1
ATOM 1438 O O . PRO A 1 190 ? -1.757 14.764 -19.234 1.00 77.88 190 PRO A O 1
ATOM 1441 N N . GLY A 1 191 ? -3.388 13.483 -18.364 1.00 69.25 191 GLY A N 1
ATOM 1442 C CA . GLY A 1 191 ? -4.210 13.393 -19.580 1.00 69.25 191 GLY A CA 1
ATOM 1443 C C . GLY A 1 191 ? -3.867 12.235 -20.528 1.00 69.25 191 GLY A C 1
ATOM 1444 O O . GLY A 1 191 ? -4.617 11.974 -21.461 1.00 69.25 191 GLY A O 1
ATOM 1445 N N . CYS A 1 192 ? -2.798 11.469 -20.283 1.00 64.31 192 CYS A N 1
ATOM 1446 C CA . CYS A 1 192 ? -2.454 10.286 -21.091 1.00 64.31 192 CYS A CA 1
ATOM 1447 C C . CYS A 1 192 ? -3.194 9.013 -20.614 1.00 64.31 192 CYS A C 1
ATOM 1449 O O . CYS A 1 192 ? -2.640 7.916 -20.624 1.00 64.31 192 CYS A O 1
ATOM 1451 N N . GLY A 1 193 ? -4.428 9.180 -20.124 1.00 53.44 193 GLY A N 1
ATOM 1452 C CA . GLY A 1 193 ? -5.239 8.116 -19.522 1.00 53.44 193 GLY A CA 1
ATOM 1453 C C . GLY A 1 193 ? -6.720 8.464 -19.325 1.00 53.44 193 GLY A C 1
ATOM 1454 O O . GLY A 1 193 ? -7.370 7.809 -18.526 1.00 53.44 193 GLY A O 1
ATOM 1455 N N . GLU A 1 194 ? -7.247 9.484 -20.014 1.00 45.84 194 GLU A N 1
ATOM 1456 C CA . GLU A 1 194 ? -8.670 9.892 -19.956 1.00 45.84 194 GLU A CA 1
ATOM 1457 C C . GLU A 1 194 ? -9.507 9.299 -21.108 1.00 45.84 194 GLU A C 1
ATOM 1459 O O . GLU A 1 194 ? -10.467 9.892 -21.590 1.00 45.84 194 GLU A O 1
ATOM 1464 N N . SER A 1 195 ? -9.136 8.127 -21.619 1.00 46.28 195 SER A N 1
ATOM 1465 C CA . SER A 1 195 ? -9.998 7.374 -22.551 1.00 46.28 195 SER A CA 1
ATOM 1466 C C . SER A 1 195 ? -10.039 5.880 -22.255 1.00 46.28 195 SER A C 1
ATOM 1468 O O . SER A 1 195 ? -10.724 5.151 -22.958 1.00 46.28 195 SER A O 1
ATOM 1470 N N . ASP A 1 196 ? -9.347 5.459 -21.197 1.00 47.19 196 ASP A N 1
ATOM 1471 C CA . ASP A 1 196 ? -9.441 4.122 -20.618 1.00 47.19 196 ASP A CA 1
ATOM 1472 C C . ASP A 1 196 ? -10.151 4.243 -19.260 1.00 47.19 196 ASP A C 1
ATOM 1474 O O . ASP A 1 196 ? -9.658 3.851 -18.207 1.00 47.19 196 ASP A O 1
ATOM 1478 N N . ASP A 1 197 ? -11.322 4.887 -19.317 1.00 44.34 197 ASP A N 1
ATOM 1479 C CA . ASP A 1 197 ? -12.472 4.557 -18.466 1.00 44.34 197 ASP A CA 1
ATOM 1480 C C . ASP A 1 197 ? -13.119 3.235 -18.944 1.00 44.34 197 ASP A C 1
ATOM 1482 O O . ASP A 1 197 ? -14.249 2.922 -18.576 1.00 44.34 197 ASP A O 1
ATOM 1486 N N . SER A 1 198 ? -12.433 2.454 -19.790 1.00 44.28 198 SER A N 1
ATOM 1487 C CA . SER A 1 198 ? -12.678 1.021 -19.839 1.00 44.28 198 SER A CA 1
ATOM 1488 C C . SER A 1 198 ? -12.247 0.474 -18.490 1.00 44.28 198 SER A C 1
ATOM 1490 O O . SER A 1 198 ? -11.077 0.551 -18.122 1.00 44.28 198 SER A O 1
ATOM 1492 N N . ASP A 1 199 ? -13.237 0.003 -17.751 1.00 45.47 199 ASP A N 1
ATOM 1493 C CA . ASP A 1 199 ? -13.173 -0.996 -16.698 1.00 45.47 199 ASP A CA 1
ATOM 1494 C C . ASP A 1 199 ? -12.015 -2.004 -16.835 1.00 45.47 199 ASP A C 1
ATOM 1496 O O . ASP A 1 199 ? -12.221 -3.199 -17.033 1.00 45.47 199 ASP A O 1
ATOM 1500 N N . ASP A 1 200 ? -10.793 -1.588 -16.515 1.00 46.28 200 ASP A N 1
ATOM 1501 C CA . ASP A 1 200 ? -9.848 -2.462 -15.823 1.00 46.28 200 ASP A CA 1
ATOM 1502 C C . ASP A 1 200 ? -10.310 -2.580 -14.353 1.00 46.28 200 ASP A C 1
ATOM 1504 O O . ASP A 1 200 ? -9.562 -2.341 -13.402 1.00 46.28 200 ASP A O 1
ATOM 1508 N N . GLU A 1 201 ? -11.591 -2.925 -14.183 1.00 49.03 201 GLU A N 1
ATOM 1509 C CA . GLU A 1 201 ? -12.252 -3.418 -12.973 1.00 49.03 201 GLU A CA 1
ATOM 1510 C C . GLU A 1 201 ? -11.666 -4.795 -12.575 1.00 49.03 201 GLU A C 1
ATOM 1512 O O . GLU A 1 201 ? -11.943 -5.319 -11.506 1.00 49.03 201 GLU A O 1
ATOM 1517 N N . TYR A 1 202 ? -10.765 -5.347 -13.398 1.00 46.03 202 TYR A N 1
ATOM 1518 C CA . TYR A 1 202 ? -10.213 -6.699 -13.301 1.00 46.03 202 TYR A CA 1
ATOM 1519 C C . TYR A 1 202 ? -8.792 -6.812 -12.728 1.00 46.03 202 TYR A C 1
ATOM 1521 O O . TYR A 1 202 ? -8.147 -7.843 -12.900 1.00 46.03 202 TYR A O 1
ATOM 1529 N N . ASP A 1 203 ? -8.272 -5.796 -12.035 1.00 48.09 203 ASP A N 1
ATOM 1530 C CA . ASP A 1 203 ? -6.869 -5.815 -11.582 1.00 48.09 203 ASP A CA 1
ATOM 1531 C C . ASP A 1 203 ? -6.650 -5.476 -10.095 1.00 48.09 203 ASP A C 1
ATOM 1533 O O . ASP A 1 203 ? -5.532 -5.190 -9.651 1.00 48.09 203 ASP A O 1
ATOM 1537 N N . ASP A 1 204 ? -7.725 -5.557 -9.312 1.00 48.41 204 ASP A N 1
ATOM 1538 C CA . ASP A 1 204 ? -7.698 -5.702 -7.861 1.00 48.41 204 ASP A CA 1
ATOM 1539 C C . ASP A 1 204 ? -8.124 -7.151 -7.541 1.00 48.41 204 ASP A C 1
ATOM 1541 O O . ASP A 1 204 ? -9.255 -7.414 -7.163 1.00 48.41 204 ASP A O 1
ATOM 1545 N N . ASP A 1 205 ? -7.214 -8.139 -7.579 1.00 46.88 205 ASP A N 1
ATOM 1546 C CA . ASP A 1 205 ? -7.476 -9.412 -6.854 1.00 46.88 205 ASP A CA 1
ATOM 1547 C C . ASP A 1 205 ? -7.560 -9.187 -5.325 1.00 46.88 205 ASP A C 1
ATOM 1549 O O . ASP A 1 205 ? -7.799 -10.109 -4.542 1.00 46.88 205 ASP A O 1
ATOM 1553 N N . TYR A 1 206 ? -7.343 -7.941 -4.899 1.00 50.75 206 TYR A N 1
ATOM 1554 C CA . TYR A 1 206 ? -7.939 -7.368 -3.711 1.00 50.75 206 TYR A CA 1
ATOM 1555 C C . TYR A 1 206 ? -9.243 -6.647 -4.054 1.00 50.75 206 TYR A C 1
ATOM 1557 O O . TYR A 1 206 ? -9.376 -5.455 -3.784 1.00 50.75 206 TYR A O 1
ATOM 1565 N N . GLU A 1 207 ? -10.250 -7.376 -4.541 1.00 58.09 207 GLU A N 1
ATOM 1566 C CA . GLU A 1 207 ? -11.650 -7.018 -4.309 1.00 58.09 207 GLU A CA 1
ATOM 1567 C C . GLU A 1 207 ? -11.877 -7.140 -2.801 1.00 58.09 207 GLU A C 1
ATOM 1569 O O . GLU A 1 207 ? -12.473 -8.081 -2.280 1.00 58.09 207 GLU A O 1
ATOM 1574 N N . ILE A 1 208 ? -11.290 -6.202 -2.062 1.00 64.19 208 ILE A N 1
ATOM 1575 C CA . ILE A 1 208 ? -11.755 -5.813 -0.756 1.00 64.19 208 ILE A CA 1
ATOM 1576 C C . ILE A 1 208 ? -13.132 -5.242 -1.075 1.00 64.19 208 ILE A C 1
ATOM 1578 O O . ILE A 1 208 ? -13.195 -4.179 -1.704 1.00 64.19 208 ILE A O 1
ATOM 1582 N N . PRO A 1 209 ? -14.224 -5.947 -0.723 1.00 79.88 209 PRO A N 1
ATOM 1583 C CA . PRO A 1 209 ? -15.564 -5.498 -1.048 1.00 79.88 209 PRO A CA 1
ATOM 1584 C C . PRO A 1 209 ? -15.709 -4.038 -0.643 1.00 79.88 209 PRO A C 1
ATOM 1586 O O . PRO A 1 209 ? -15.154 -3.613 0.380 1.00 79.88 209 PRO A O 1
ATOM 1589 N N . LYS A 1 210 ? -16.424 -3.246 -1.443 1.00 78.06 210 LYS A N 1
ATOM 1590 C CA . LYS A 1 210 ? -16.585 -1.806 -1.198 1.00 78.06 210 LYS A CA 1
ATOM 1591 C C . LYS A 1 210 ? -17.057 -1.531 0.234 1.00 78.06 210 LYS A C 1
ATOM 1593 O O . LYS A 1 210 ? -16.687 -0.524 0.833 1.00 78.06 210 LYS A O 1
ATOM 1598 N N . GLU A 1 211 ? -17.813 -2.460 0.809 1.00 84.69 211 GLU A N 1
ATOM 1599 C CA . GLU A 1 211 ? -18.229 -2.501 2.207 1.00 84.69 211 GLU A CA 1
ATOM 1600 C C . GLU A 1 211 ? -17.044 -2.502 3.181 1.00 84.69 211 GLU A C 1
ATOM 1602 O O . GLU A 1 211 ? -17.046 -1.718 4.128 1.00 84.69 211 GLU A O 1
ATOM 1607 N N . ILE A 1 212 ? -16.022 -3.331 2.950 1.00 87.62 212 ILE A N 1
ATOM 1608 C CA . ILE A 1 212 ? -14.809 -3.386 3.775 1.00 87.62 212 ILE A CA 1
ATOM 1609 C C . ILE A 1 212 ? -14.002 -2.092 3.629 1.00 87.62 212 ILE A C 1
ATOM 1611 O O . ILE A 1 212 ? -13.578 -1.534 4.639 1.00 87.62 212 ILE A O 1
ATOM 1615 N N . CYS A 1 213 ? -13.855 -1.553 2.417 1.00 83.06 213 CYS A N 1
ATOM 1616 C CA . CYS A 1 213 ? -13.188 -0.262 2.199 1.00 83.06 213 CYS A CA 1
ATOM 1617 C C . CYS A 1 213 ? -13.904 0.888 2.929 1.00 83.06 213 CYS A C 1
ATOM 1619 O O . CYS A 1 213 ? -13.278 1.669 3.650 1.00 83.06 213 CYS A O 1
ATOM 1621 N N . ASN A 1 214 ? -15.234 0.959 2.815 1.00 85.81 214 ASN A N 1
ATOM 1622 C CA . ASN A 1 214 ? -16.052 1.918 3.559 1.00 85.81 214 ASN A CA 1
ATOM 1623 C C . ASN A 1 214 ? -15.893 1.724 5.071 1.00 85.81 214 ASN A C 1
ATOM 1625 O O . ASN A 1 214 ? -15.852 2.695 5.830 1.00 85.81 214 ASN A O 1
ATOM 1629 N N . ARG A 1 215 ? -15.774 0.468 5.518 1.00 91.25 215 ARG A N 1
ATOM 1630 C CA . ARG A 1 215 ? -15.600 0.135 6.928 1.00 91.25 215 ARG A CA 1
ATOM 1631 C C . ARG A 1 215 ? -14.246 0.581 7.466 1.00 91.25 215 ARG A C 1
ATOM 1633 O O . ARG A 1 215 ? -14.208 1.179 8.537 1.00 91.25 215 ARG A O 1
ATOM 1640 N N . LEU A 1 216 ? -13.172 0.347 6.718 1.00 91.19 216 LEU A N 1
ATOM 1641 C CA . LEU A 1 216 ? -11.822 0.812 7.033 1.00 91.19 216 LEU A CA 1
ATOM 1642 C C . LEU A 1 216 ? -11.759 2.337 7.110 1.00 91.19 216 LEU A C 1
ATOM 1644 O O . LEU A 1 216 ? -11.260 2.879 8.094 1.00 91.19 216 LEU A O 1
ATOM 1648 N N . SER A 1 217 ? -12.335 3.030 6.124 1.00 89.44 217 SER A N 1
ATOM 1649 C CA . SER A 1 217 ? -12.400 4.496 6.112 1.00 89.44 217 SER A CA 1
ATOM 1650 C C . SER A 1 217 ? -13.152 5.039 7.331 1.00 89.44 217 SER A C 1
ATOM 1652 O O . SER A 1 217 ? -12.691 5.964 8.002 1.00 89.44 217 SER A O 1
ATOM 1654 N N . TYR A 1 218 ? -14.269 4.405 7.691 1.00 93.56 218 TYR A N 1
ATOM 1655 C CA . TYR A 1 218 ? -15.009 4.756 8.896 1.00 93.56 218 TYR A CA 1
ATOM 1656 C C . TYR A 1 218 ? -14.196 4.501 10.177 1.00 93.56 218 TYR A C 1
ATOM 1658 O O . TYR A 1 218 ? -14.130 5.375 11.043 1.00 93.56 218 TYR A O 1
ATOM 1666 N N . CYS A 1 219 ? -13.518 3.354 10.290 1.00 94.12 219 CYS A N 1
ATOM 1667 C CA . CYS A 1 219 ? -12.626 3.067 11.416 1.00 94.12 219 CYS A CA 1
ATOM 1668 C C . CYS A 1 219 ? -11.496 4.093 11.539 1.00 94.12 219 CYS A C 1
ATOM 1670 O O . CYS A 1 219 ? -11.230 4.541 12.652 1.00 94.12 219 CYS A O 1
ATOM 1672 N N . CYS A 1 220 ? -10.896 4.509 10.423 1.00 92.25 220 CYS A N 1
ATOM 1673 C CA . CYS A 1 220 ? -9.874 5.551 10.382 1.00 92.25 220 CYS A CA 1
ATOM 1674 C C . CYS A 1 220 ? -10.394 6.859 10.996 1.00 92.25 220 CYS A C 1
ATOM 1676 O O . CYS A 1 220 ? -9.808 7.359 11.953 1.00 92.25 220 CYS A O 1
ATOM 1678 N N . SER A 1 221 ? -11.573 7.325 10.566 1.00 93.62 221 SER A N 1
ATOM 1679 C CA . SER A 1 221 ? -12.169 8.556 11.106 1.00 93.62 221 SER A CA 1
ATOM 1680 C C . SER A 1 221 ? -12.457 8.490 12.614 1.00 93.62 221 SER A C 1
ATOM 1682 O O . SER A 1 221 ? -12.324 9.485 13.327 1.00 93.62 221 SER A O 1
ATOM 1684 N N . ILE A 1 222 ? -12.819 7.310 13.135 1.00 95.81 222 ILE A N 1
ATOM 1685 C CA . ILE A 1 222 ? -13.000 7.116 14.577 1.00 95.81 222 ILE A CA 1
ATOM 1686 C C . ILE A 1 222 ? -11.650 7.143 15.292 1.00 95.81 222 ILE A C 1
ATOM 1688 O O . ILE A 1 222 ? -11.534 7.778 16.340 1.00 95.81 222 ILE A O 1
ATOM 1692 N N . LEU A 1 223 ? -10.644 6.446 14.764 1.00 94.56 223 LEU A N 1
ATOM 1693 C CA . LEU A 1 223 ? -9.332 6.338 15.397 1.00 94.56 223 LEU A CA 1
ATOM 1694 C C . LEU A 1 223 ? -8.625 7.695 15.474 1.00 94.56 223 LEU A C 1
ATOM 1696 O O . LEU A 1 223 ? -8.035 7.990 16.509 1.00 94.56 223 LEU A O 1
ATOM 1700 N N . GLU A 1 224 ? -8.770 8.548 14.460 1.00 93.69 224 GLU A N 1
ATOM 1701 C CA . GLU A 1 224 ? -8.269 9.932 14.474 1.00 93.69 224 GLU A CA 1
ATOM 1702 C C . GLU A 1 224 ? -8.910 10.787 15.580 1.00 93.69 224 GLU A C 1
ATOM 1704 O O . GLU A 1 224 ? -8.287 11.707 16.107 1.00 93.69 224 GLU A O 1
ATOM 1709 N N . SER A 1 225 ? -10.143 10.467 15.987 1.00 94.31 225 SER A N 1
ATOM 1710 C CA . SER A 1 225 ? -10.825 11.158 17.089 1.00 94.31 225 SER A CA 1
ATOM 1711 C C . SER A 1 225 ? -10.440 10.638 18.482 1.00 94.31 225 SER A C 1
ATOM 1713 O O . SER A 1 225 ? -10.854 11.211 19.494 1.00 94.31 225 SER A O 1
ATOM 1715 N N . PHE A 1 226 ? -9.679 9.540 18.575 1.00 95.12 226 PHE A N 1
ATOM 1716 C CA . PHE A 1 226 ? -9.349 8.917 19.854 1.00 95.12 226 PHE A CA 1
ATOM 1717 C C . PHE A 1 226 ? -8.159 9.573 20.539 1.00 95.12 226 PHE A C 1
ATOM 1719 O O . PHE A 1 226 ? -7.061 9.667 20.008 1.00 95.12 226 PHE A O 1
ATOM 1726 N N . GLU A 1 227 ? -8.335 9.877 21.822 1.00 95.38 227 GLU A N 1
ATOM 1727 C CA . GLU A 1 227 ? -7.205 10.142 22.704 1.00 95.38 227 GLU A CA 1
ATOM 1728 C C . GLU A 1 227 ? -6.446 8.841 23.034 1.00 95.38 227 GLU A C 1
ATOM 1730 O O . GLU A 1 227 ? -7.028 7.749 23.121 1.00 95.38 227 GLU A O 1
ATOM 1735 N N . LEU A 1 228 ? -5.148 8.954 23.341 1.00 92.62 228 LEU A N 1
ATOM 1736 C CA . LEU A 1 228 ? -4.275 7.826 23.711 1.00 92.62 228 LEU A CA 1
ATOM 1737 C C . LEU A 1 228 ? -4.890 6.834 24.729 1.00 92.62 228 LEU A C 1
ATOM 1739 O O . LEU A 1 228 ? -4.741 5.620 24.545 1.00 92.62 228 LEU A O 1
ATOM 1743 N N . PRO A 1 229 ? -5.596 7.260 25.802 1.00 94.75 229 PRO A N 1
ATOM 1744 C CA . PRO A 1 229 ? -6.203 6.324 26.749 1.00 94.75 229 PRO A CA 1
ATOM 1745 C C . PRO A 1 229 ? -7.328 5.473 26.145 1.00 94.75 229 PRO A C 1
ATOM 1747 O O . PRO A 1 229 ? -7.562 4.353 26.609 1.00 94.75 229 PRO A O 1
ATOM 1750 N N . ALA A 1 230 ? -8.050 5.993 25.148 1.00 95.75 230 ALA A N 1
ATOM 1751 C CA . ALA A 1 230 ? -9.074 5.255 24.416 1.00 95.75 230 ALA A CA 1
ATOM 1752 C C . ALA A 1 230 ? -8.427 4.277 23.431 1.00 95.75 230 ALA A C 1
ATOM 1754 O O . ALA A 1 230 ? -8.753 3.088 23.461 1.00 95.75 230 ALA A O 1
ATOM 1755 N N . LEU A 1 231 ? -7.431 4.735 22.670 1.00 94.81 231 LEU A N 1
ATOM 1756 C CA . LEU A 1 231 ? -6.697 3.913 21.707 1.00 94.81 231 LEU A CA 1
ATOM 1757 C C . LEU A 1 231 ? -6.014 2.705 22.374 1.00 94.81 23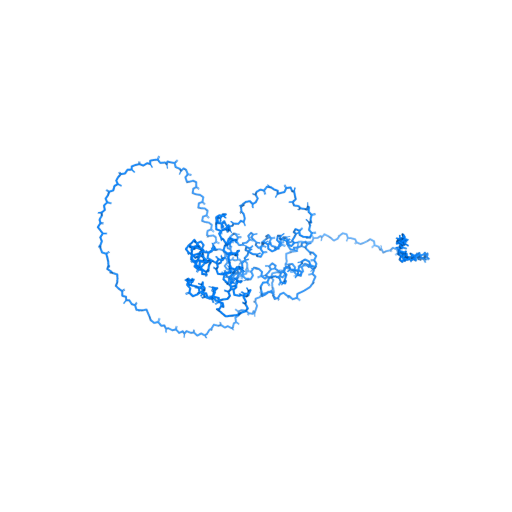1 LEU A C 1
ATOM 1759 O O . LEU A 1 231 ? -6.127 1.573 21.908 1.00 94.81 231 LEU A O 1
ATOM 1763 N N . ARG A 1 232 ? -5.432 2.884 23.567 1.00 95.00 232 ARG A N 1
ATOM 1764 C CA . ARG A 1 232 ? -4.885 1.765 24.362 1.00 95.00 232 ARG A CA 1
ATOM 1765 C C . ARG A 1 232 ? -5.933 0.710 24.732 1.00 95.00 232 ARG A C 1
ATOM 1767 O O . ARG A 1 232 ? -5.599 -0.470 24.854 1.00 95.00 232 ARG A O 1
ATOM 1774 N N . LYS A 1 233 ? -7.200 1.099 24.925 1.00 96.56 233 LYS A N 1
ATOM 1775 C CA . LYS A 1 233 ? -8.294 0.143 25.180 1.00 96.56 233 LYS A CA 1
ATOM 1776 C C . LYS A 1 233 ? -8.670 -0.629 23.920 1.00 96.56 233 LYS A C 1
ATOM 1778 O O . LYS A 1 233 ? -9.048 -1.790 24.062 1.00 96.56 233 LYS A O 1
ATOM 1783 N N . VAL A 1 234 ? -8.568 -0.007 22.742 1.00 95.94 234 VAL A N 1
ATOM 1784 C CA . VAL A 1 234 ? -8.751 -0.673 21.442 1.00 95.94 234 VAL A CA 1
ATOM 1785 C C . VAL A 1 234 ? -7.683 -1.736 21.270 1.00 95.94 234 VAL A C 1
ATOM 1787 O O . VAL A 1 234 ? -8.005 -2.915 21.213 1.00 95.94 234 VAL A O 1
ATOM 1790 N N . ILE A 1 235 ? -6.414 -1.338 21.342 1.00 96.19 235 ILE A N 1
ATOM 1791 C CA . ILE A 1 235 ? -5.254 -2.221 21.162 1.00 96.19 235 ILE A CA 1
ATOM 1792 C C . ILE A 1 235 ? -5.284 -3.416 22.113 1.00 96.19 235 ILE A C 1
ATOM 1794 O O . ILE A 1 235 ? -4.966 -4.536 21.729 1.00 96.19 235 ILE A O 1
ATOM 1798 N N . LYS A 1 236 ? -5.693 -3.201 23.370 1.00 96.50 236 LYS A N 1
ATOM 1799 C CA . LYS A 1 236 ? -5.809 -4.288 24.352 1.00 96.50 236 LYS A CA 1
ATOM 1800 C C . LYS A 1 236 ? -6.871 -5.326 23.969 1.00 96.50 236 LYS A C 1
ATOM 1802 O O . LYS A 1 236 ? -6.799 -6.456 24.446 1.00 96.50 236 LYS A O 1
ATOM 1807 N N . LYS A 1 237 ? -7.880 -4.934 23.194 1.00 96.00 237 LYS A N 1
ATOM 1808 C CA . LYS A 1 237 ? -8.994 -5.798 22.810 1.00 96.00 237 LYS A CA 1
ATOM 1809 C C . LYS A 1 237 ? -8.886 -6.353 21.391 1.00 96.00 237 LYS A C 1
ATOM 1811 O O . LYS A 1 237 ? -9.522 -7.373 21.148 1.00 96.00 237 LYS A O 1
ATOM 1816 N N . LEU A 1 238 ? -8.105 -5.733 20.504 1.00 93.62 238 LEU A N 1
ATOM 1817 C CA . LEU A 1 238 ? -7.889 -6.237 19.148 1.00 93.62 238 LEU A CA 1
ATOM 1818 C C . LEU A 1 238 ? -7.208 -7.617 19.193 1.00 93.62 238 LEU A C 1
ATOM 1820 O O . LEU A 1 238 ? -6.103 -7.744 19.740 1.00 93.62 238 LEU A O 1
ATOM 1824 N N . PRO A 1 239 ? -7.852 -8.672 18.665 1.00 88.44 239 PRO A N 1
ATOM 1825 C CA . PRO A 1 239 ? -7.245 -9.988 18.599 1.00 88.44 239 PRO A CA 1
ATOM 1826 C C . PRO A 1 239 ? -6.075 -9.967 17.612 1.00 88.44 239 PRO A C 1
ATOM 1828 O O . PRO A 1 239 ? -6.123 -9.332 16.569 1.00 88.44 239 PRO A O 1
ATOM 1831 N N . LYS A 1 240 ? -4.996 -10.690 17.931 1.00 91.12 240 LYS A N 1
ATOM 1832 C CA . LYS A 1 240 ? -3.831 -10.865 17.040 1.00 91.12 240 LYS A CA 1
ATOM 1833 C C . LYS A 1 240 ? -3.073 -9.576 16.661 1.00 91.12 240 LYS A C 1
ATOM 1835 O O . LYS A 1 240 ? -2.144 -9.676 15.867 1.00 91.12 240 LYS A O 1
ATOM 1840 N N . TYR A 1 241 ? -3.384 -8.420 17.253 1.00 94.56 241 TYR A N 1
ATOM 1841 C CA . TYR A 1 241 ? -2.624 -7.188 17.034 1.00 94.56 241 TYR A CA 1
ATOM 1842 C C . TYR A 1 241 ? -1.169 -7.338 17.507 1.00 94.56 241 TYR A C 1
ATOM 1844 O O . TYR A 1 241 ? -0.907 -7.596 18.690 1.00 94.56 241 TYR A O 1
ATOM 1852 N N . LYS A 1 242 ? -0.226 -7.173 16.571 1.00 92.62 242 LYS A N 1
ATOM 1853 C CA . LYS A 1 242 ? 1.229 -7.288 16.797 1.00 92.62 242 LYS A CA 1
ATOM 1854 C C . LYS A 1 242 ? 1.983 -5.951 16.709 1.00 92.62 242 LYS A C 1
ATOM 1856 O O . LYS A 1 242 ? 3.195 -5.950 16.907 1.00 92.62 242 LYS A O 1
ATOM 1861 N N . GLY A 1 243 ? 1.293 -4.843 16.429 1.00 91.94 243 GLY A N 1
ATOM 1862 C CA . GLY A 1 243 ? 1.896 -3.512 16.299 1.00 91.94 243 GLY A CA 1
ATOM 1863 C C . GLY A 1 243 ? 2.316 -2.877 17.630 1.00 91.94 243 GLY A C 1
ATOM 1864 O O . GLY A 1 243 ? 2.176 -3.464 18.715 1.00 91.94 243 GLY A O 1
ATOM 1865 N N . ARG A 1 244 ? 2.831 -1.643 17.569 1.00 92.69 244 ARG A N 1
ATOM 1866 C CA . ARG A 1 244 ? 3.271 -0.895 18.754 1.00 92.69 244 ARG A CA 1
ATOM 1867 C C . ARG A 1 244 ? 2.082 -0.576 19.657 1.00 92.69 244 ARG A C 1
ATOM 1869 O O . ARG A 1 244 ? 0.967 -0.309 19.217 1.00 92.69 244 ARG A O 1
ATOM 1876 N N . ARG A 1 245 ? 2.318 -0.627 20.971 1.00 94.00 245 ARG A N 1
ATOM 1877 C CA . ARG A 1 245 ? 1.302 -0.325 22.005 1.00 94.00 245 ARG A CA 1
ATOM 1878 C C . ARG A 1 245 ? 1.501 1.031 22.676 1.00 94.00 245 ARG A C 1
ATOM 1880 O O . ARG A 1 245 ? 0.592 1.535 23.331 1.00 94.00 245 ARG A O 1
ATOM 1887 N N . ASN A 1 246 ? 2.707 1.572 22.553 1.00 91.88 246 ASN A N 1
ATOM 1888 C CA . ASN A 1 246 ? 3.149 2.831 23.130 1.00 91.88 246 ASN A CA 1
ATOM 1889 C C . ASN A 1 246 ? 3.888 3.602 22.032 1.00 91.88 246 ASN A C 1
ATOM 1891 O O . ASN A 1 246 ? 4.599 2.980 21.245 1.00 91.88 246 ASN A O 1
ATOM 1895 N N . GLY A 1 247 ? 3.746 4.922 22.013 1.00 91.94 247 GLY A N 1
ATOM 1896 C CA . GLY A 1 247 ? 4.333 5.790 20.998 1.00 91.94 247 GLY A CA 1
ATOM 1897 C C . GLY A 1 247 ? 3.600 7.123 20.941 1.00 91.94 247 GLY A C 1
ATOM 1898 O O . GLY A 1 247 ? 2.765 7.408 21.812 1.00 91.94 247 GLY A O 1
ATOM 1899 N N . GLU A 1 248 ? 3.927 7.911 19.924 1.00 93.88 248 GLU A N 1
ATOM 1900 C CA . GLU A 1 248 ? 3.112 9.048 19.512 1.00 93.88 248 GLU A CA 1
ATOM 1901 C C . GLU A 1 248 ? 1.731 8.558 19.053 1.00 93.88 248 GLU A C 1
ATOM 1903 O O . GLU A 1 248 ? 1.564 7.395 18.683 1.00 93.88 248 GLU A O 1
ATOM 1908 N N . LEU A 1 249 ? 0.711 9.411 19.168 1.00 91.19 249 LEU A N 1
ATOM 1909 C CA . LEU A 1 249 ? -0.661 9.024 18.839 1.00 91.19 249 LEU A CA 1
ATOM 1910 C C . LEU A 1 249 ? -0.765 8.562 17.379 1.00 91.19 249 LEU A C 1
ATOM 1912 O O . LEU A 1 249 ? -1.320 7.494 17.129 1.00 91.19 249 LEU A O 1
ATOM 1916 N N . ASP A 1 250 ? -0.160 9.320 16.468 1.00 89.25 250 ASP A N 1
ATOM 1917 C CA . ASP A 1 250 ? -0.221 9.080 15.027 1.00 89.25 250 ASP A CA 1
ATOM 1918 C C . ASP A 1 250 ? 0.455 7.757 14.638 1.00 89.25 250 ASP A C 1
ATOM 1920 O O . ASP A 1 250 ? -0.150 6.952 13.935 1.00 89.25 250 ASP A O 1
ATOM 1924 N N . ASP A 1 251 ? 1.635 7.457 15.197 1.00 89.44 251 ASP A N 1
ATOM 1925 C CA . ASP A 1 251 ? 2.340 6.181 14.977 1.00 89.44 251 ASP A CA 1
ATOM 1926 C C . ASP A 1 251 ? 1.487 4.970 15.383 1.00 89.44 251 ASP A C 1
ATOM 1928 O O . ASP A 1 251 ? 1.506 3.910 14.755 1.00 89.44 251 ASP A O 1
ATOM 1932 N N . VAL A 1 252 ? 0.761 5.103 16.496 1.00 92.81 252 VAL A N 1
ATOM 1933 C CA . VAL A 1 252 ? -0.069 4.022 17.027 1.00 92.81 252 VAL A CA 1
ATOM 1934 C C . VAL A 1 252 ? -1.347 3.871 16.197 1.00 92.81 252 VAL A C 1
ATOM 1936 O O . VAL A 1 252 ? -1.821 2.749 16.025 1.00 92.81 252 VAL A O 1
ATOM 1939 N N . ILE A 1 253 ? -1.903 4.966 15.670 1.00 92.81 253 ILE A N 1
ATOM 1940 C CA . ILE A 1 253 ? -3.030 4.923 14.730 1.00 92.81 253 ILE A CA 1
ATOM 1941 C C . ILE A 1 253 ? -2.600 4.244 13.428 1.00 92.81 253 ILE A C 1
ATOM 1943 O O . ILE A 1 253 ? -3.307 3.350 12.965 1.00 92.81 253 ILE A O 1
ATOM 1947 N N . GLU A 1 254 ? -1.438 4.605 12.880 1.00 90.12 254 GLU A N 1
ATOM 1948 C CA . GLU A 1 254 ? -0.897 4.008 11.656 1.00 90.12 254 GLU A CA 1
ATOM 1949 C C . GLU A 1 254 ? -0.710 2.490 11.806 1.00 90.12 254 GLU A C 1
ATOM 1951 O O . GLU A 1 254 ? -1.168 1.727 10.956 1.00 90.12 254 GLU A O 1
ATOM 1956 N N . ASP A 1 255 ? -0.140 2.025 12.923 1.00 92.06 255 ASP A N 1
ATOM 1957 C CA . ASP A 1 255 ? 0.025 0.589 13.186 1.00 92.06 255 ASP A CA 1
ATOM 1958 C C . ASP A 1 255 ? -1.322 -0.151 13.325 1.00 92.06 255 ASP A C 1
ATOM 1960 O O . ASP A 1 255 ? -1.451 -1.302 12.895 1.00 92.06 255 ASP A O 1
ATOM 1964 N N . VAL A 1 256 ? -2.332 0.476 13.943 1.00 94.94 256 VAL A N 1
ATOM 1965 C CA . VAL A 1 256 ? -3.682 -0.107 14.057 1.00 94.94 256 VAL A CA 1
ATOM 1966 C C . VAL A 1 256 ? -4.359 -0.172 12.691 1.00 94.94 256 VAL A C 1
ATOM 1968 O O . VAL A 1 256 ? -4.966 -1.194 12.378 1.00 94.94 256 VAL A O 1
ATOM 1971 N N . MET A 1 257 ? -4.225 0.868 11.867 1.00 93.00 257 MET A N 1
ATOM 1972 C CA . MET A 1 257 ? -4.750 0.876 10.500 1.00 93.00 257 MET A CA 1
ATOM 1973 C C . MET A 1 257 ? -4.073 -0.183 9.633 1.00 93.00 257 MET A C 1
ATOM 1975 O O . MET A 1 257 ? -4.772 -0.960 8.994 1.00 93.00 257 MET A O 1
ATOM 1979 N N . ALA A 1 258 ? -2.746 -0.312 9.705 1.00 87.50 258 ALA A N 1
ATOM 1980 C CA . ALA A 1 258 ? -2.015 -1.358 8.995 1.00 87.50 258 ALA A CA 1
ATOM 1981 C C . ALA A 1 258 ? -2.468 -2.771 9.408 1.00 87.50 258 ALA A C 1
ATOM 1983 O O . ALA A 1 258 ? -2.570 -3.659 8.567 1.00 87.50 258 ALA A O 1
ATOM 1984 N N . HIS A 1 259 ? -2.786 -2.990 10.691 1.00 93.31 259 HIS A N 1
ATOM 1985 C CA . HIS A 1 259 ? -3.357 -4.263 11.154 1.00 93.31 259 HIS A CA 1
ATOM 1986 C C . HIS A 1 259 ? -4.759 -4.520 10.585 1.00 93.31 259 HIS A C 1
ATOM 1988 O O . HIS A 1 259 ? -5.059 -5.651 10.205 1.00 93.31 259 HIS A O 1
ATOM 1994 N N . LEU A 1 260 ? -5.613 -3.495 10.514 1.00 92.88 260 LEU A N 1
ATOM 1995 C CA . LEU A 1 260 ? -6.940 -3.625 9.907 1.00 92.88 260 LEU A CA 1
ATOM 1996 C C . LEU A 1 260 ? -6.834 -3.893 8.400 1.00 92.88 260 LEU A C 1
ATOM 1998 O O . LEU A 1 260 ? -7.510 -4.792 7.902 1.00 92.88 260 LEU A O 1
ATOM 2002 N N . ASP A 1 261 ? -5.946 -3.196 7.695 1.00 87.19 261 ASP A N 1
ATOM 2003 C CA . ASP A 1 261 ? -5.669 -3.432 6.275 1.00 87.19 261 ASP A CA 1
ATOM 2004 C C . ASP A 1 261 ? -5.164 -4.862 6.042 1.00 87.19 261 ASP A C 1
ATOM 2006 O O . ASP A 1 261 ? -5.662 -5.560 5.163 1.00 87.19 261 ASP A O 1
ATOM 2010 N N . ASP A 1 262 ? -4.264 -5.360 6.893 1.00 86.56 262 ASP A N 1
ATOM 2011 C CA . ASP A 1 262 ? -3.784 -6.746 6.866 1.00 86.56 262 ASP A CA 1
ATOM 2012 C C . ASP A 1 262 ? -4.905 -7.780 7.067 1.00 86.56 262 ASP A C 1
ATOM 2014 O O . ASP A 1 262 ? -4.805 -8.917 6.589 1.00 86.56 262 ASP A O 1
ATOM 2018 N N . LEU A 1 263 ? -5.951 -7.437 7.823 1.00 90.50 263 LEU A N 1
ATOM 2019 C CA . LEU A 1 263 ? -7.113 -8.302 8.027 1.00 90.50 263 LEU A CA 1
ATOM 2020 C C . LEU A 1 263 ? -8.082 -8.246 6.856 1.00 90.50 263 LEU A C 1
ATOM 2022 O O . LEU A 1 263 ? -8.548 -9.306 6.432 1.00 90.50 263 LEU A O 1
ATOM 2026 N N . ALA A 1 264 ? -8.331 -7.052 6.309 1.00 87.25 264 ALA A N 1
ATOM 2027 C CA . ALA A 1 264 ? -9.050 -6.889 5.047 1.00 87.25 264 ALA A CA 1
ATOM 2028 C C . ALA A 1 264 ? -8.386 -7.734 3.960 1.00 87.25 264 ALA A C 1
ATOM 2030 O O . ALA A 1 264 ? -9.045 -8.492 3.249 1.00 87.25 264 ALA A O 1
ATOM 2031 N N . ALA A 1 265 ? -7.056 -7.667 3.923 1.00 80.19 265 ALA A N 1
ATOM 2032 C CA . ALA A 1 265 ? -6.227 -8.384 2.987 1.00 80.19 265 ALA A CA 1
ATOM 2033 C C . ALA A 1 265 ? -6.361 -9.917 3.151 1.00 80.19 265 ALA A C 1
ATOM 2035 O O . ALA A 1 265 ? -6.504 -10.695 2.214 1.00 80.19 265 ALA A O 1
ATOM 2036 N N . LYS A 1 266 ? -6.434 -10.412 4.382 1.00 84.94 266 LYS A N 1
ATOM 2037 C CA . LYS A 1 266 ? -6.606 -11.855 4.622 1.00 84.94 266 LYS A CA 1
ATOM 2038 C C . LYS A 1 266 ? -8.052 -12.340 4.462 1.00 84.94 266 LYS A C 1
ATOM 2040 O O . LYS A 1 266 ? -8.323 -13.487 4.812 1.00 84.94 266 LYS A O 1
ATOM 2045 N N . LYS A 1 267 ? -8.980 -11.485 4.000 1.00 81.69 267 LYS A N 1
ATOM 2046 C CA . LYS A 1 267 ? -10.438 -11.719 4.036 1.00 81.69 267 LYS A CA 1
ATOM 2047 C C . LYS A 1 267 ? -10.911 -12.167 5.430 1.00 81.69 267 LYS A C 1
ATOM 2049 O O . LYS A 1 267 ? -11.855 -12.942 5.570 1.00 81.69 267 LYS A O 1
ATOM 2054 N N . ALA A 1 268 ? -10.210 -11.717 6.472 1.00 83.88 268 ALA A N 1
ATOM 2055 C CA . ALA A 1 268 ? -10.565 -11.996 7.852 1.00 83.88 268 ALA A CA 1
ATOM 2056 C C . ALA A 1 268 ? -11.730 -11.092 8.277 1.00 83.88 268 ALA A C 1
ATOM 2058 O O . ALA A 1 268 ? -11.982 -10.056 7.665 1.00 83.88 268 ALA A O 1
ATOM 2059 N N . ASP A 1 269 ? -12.441 -11.484 9.336 1.00 84.56 269 ASP A N 1
ATOM 2060 C CA . ASP A 1 269 ? -13.632 -10.776 9.810 1.00 84.56 269 ASP A CA 1
ATOM 2061 C C . ASP A 1 269 ? -13.289 -9.396 10.405 1.00 84.56 269 ASP A C 1
ATOM 2063 O O . ASP A 1 269 ? -13.148 -9.212 11.617 1.00 84.56 269 ASP A O 1
ATOM 2067 N N . ILE A 1 270 ? -13.156 -8.406 9.520 1.00 91.38 270 ILE A N 1
ATOM 2068 C CA . ILE A 1 270 ? -12.941 -7.001 9.869 1.00 91.38 270 ILE A CA 1
ATOM 2069 C C . ILE A 1 270 ? -14.140 -6.423 10.617 1.00 91.38 270 ILE A C 1
ATOM 2071 O O . ILE A 1 270 ? -14.002 -5.464 11.379 1.00 91.38 270 ILE A O 1
ATOM 2075 N N . MET A 1 271 ? -15.332 -6.985 10.397 1.00 91.38 271 MET A N 1
ATOM 2076 C CA . MET A 1 271 ? -16.575 -6.451 10.940 1.00 91.38 271 MET A CA 1
ATOM 2077 C C . MET A 1 271 ? -16.588 -6.602 12.457 1.00 91.38 271 MET A C 1
ATOM 2079 O O . MET A 1 271 ? -17.002 -5.675 13.158 1.00 91.38 271 MET A O 1
ATOM 2083 N N . ALA A 1 272 ? -16.052 -7.714 12.968 1.00 93.12 272 ALA A N 1
ATOM 2084 C CA . ALA A 1 272 ? -15.871 -7.936 14.397 1.00 93.12 272 ALA A CA 1
ATOM 2085 C C . ALA A 1 272 ? -14.939 -6.896 15.049 1.00 93.12 272 ALA A C 1
ATOM 2087 O O . ALA A 1 272 ? -15.258 -6.356 16.116 1.00 93.12 272 ALA A O 1
ATOM 2088 N N . GLU A 1 273 ? -13.805 -6.577 14.417 1.00 93.19 273 GLU A N 1
ATOM 2089 C CA . GLU A 1 273 ? -12.860 -5.582 14.942 1.00 93.19 273 GLU A CA 1
ATOM 2090 C C . GLU A 1 273 ? -13.410 -4.157 14.835 1.00 93.19 273 GLU A C 1
ATOM 2092 O O . GLU A 1 273 ? -13.363 -3.392 15.802 1.00 93.19 273 GLU A O 1
ATOM 2097 N N . ALA A 1 274 ? -14.042 -3.819 13.715 1.00 93.38 274 ALA A N 1
ATOM 2098 C CA . ALA A 1 274 ? -14.665 -2.520 13.519 1.00 93.38 274 ALA A CA 1
ATOM 2099 C C . ALA A 1 274 ? -15.821 -2.268 14.508 1.00 93.38 274 ALA A C 1
ATOM 2101 O O . ALA A 1 274 ? -15.894 -1.204 15.128 1.00 93.38 274 ALA A O 1
ATOM 2102 N N . ALA A 1 275 ? -16.683 -3.265 14.746 1.00 94.50 275 ALA A N 1
ATOM 2103 C CA . ALA A 1 275 ? -17.749 -3.182 15.751 1.00 94.50 275 ALA A CA 1
ATOM 2104 C C . ALA A 1 275 ? -17.194 -3.008 17.178 1.00 94.50 275 ALA A C 1
ATOM 2106 O O . ALA A 1 275 ? -17.803 -2.365 18.042 1.00 94.50 275 ALA A O 1
ATOM 2107 N N . MET A 1 276 ? -16.013 -3.564 17.454 1.00 95.06 276 MET A N 1
ATOM 2108 C CA . MET A 1 276 ? -15.330 -3.366 18.728 1.00 95.06 276 MET A CA 1
ATOM 2109 C C . MET A 1 276 ? -14.818 -1.930 18.887 1.00 95.06 276 MET A C 1
ATOM 2111 O O . MET A 1 276 ? -14.986 -1.359 19.972 1.00 95.06 276 MET A O 1
ATOM 2115 N N . ILE A 1 277 ? -14.228 -1.355 17.834 1.00 95.12 277 ILE A N 1
ATOM 2116 C CA . ILE A 1 277 ? -13.769 0.042 17.804 1.00 95.12 277 ILE A CA 1
ATOM 2117 C C . ILE A 1 277 ? -14.953 0.982 18.070 1.00 95.12 277 ILE A C 1
ATOM 2119 O O . ILE A 1 277 ? -14.891 1.800 18.990 1.00 95.12 277 ILE A O 1
ATOM 2123 N N . GLU A 1 278 ? -16.083 0.785 17.386 1.00 95.94 278 GLU A N 1
ATOM 2124 C CA . GLU A 1 278 ? -17.322 1.542 17.623 1.00 95.94 278 GLU A CA 1
ATOM 2125 C C . GLU A 1 278 ? -17.834 1.416 19.057 1.00 95.94 278 GLU A C 1
ATOM 2127 O O . GLU A 1 278 ? -18.190 2.403 19.702 1.00 95.94 278 GLU A O 1
ATOM 2132 N N . LYS A 1 279 ? -17.846 0.197 19.608 1.00 96.81 279 LYS A N 1
ATOM 2133 C CA . LYS A 1 279 ? -18.298 -0.038 20.984 1.00 96.81 279 LYS A CA 1
ATOM 2134 C C . LYS A 1 279 ? -17.424 0.685 22.007 1.00 96.81 279 LYS A C 1
ATOM 2136 O O . LYS A 1 279 ? -17.905 1.015 23.093 1.00 96.81 279 LYS A O 1
ATOM 2141 N N . ILE A 1 280 ? -16.142 0.887 21.712 1.00 95.19 280 ILE A N 1
ATOM 2142 C CA . ILE A 1 280 ? -15.245 1.684 22.554 1.00 95.19 280 ILE A CA 1
ATOM 2143 C C . ILE A 1 280 ? -15.532 3.170 22.355 1.00 95.19 280 ILE A C 1
ATOM 2145 O O . ILE A 1 280 ? -15.669 3.858 23.365 1.00 95.19 280 ILE A O 1
ATOM 2149 N N . ASN A 1 281 ? -15.712 3.628 21.111 1.00 95.69 281 ASN A N 1
ATOM 2150 C CA . ASN A 1 281 ? -16.070 5.013 20.799 1.00 95.69 281 ASN A CA 1
ATOM 2151 C C . ASN A 1 281 ? -17.335 5.446 21.554 1.00 95.69 281 ASN A C 1
ATOM 2153 O O . ASN A 1 281 ? -17.304 6.377 22.352 1.00 95.69 281 ASN A O 1
ATOM 2157 N N . ASN A 1 282 ? -18.414 4.670 21.435 1.00 95.31 282 ASN A N 1
ATOM 2158 C CA . ASN A 1 282 ? -19.693 4.954 22.092 1.00 95.31 282 ASN A CA 1
ATOM 2159 C C . ASN A 1 282 ? -19.577 4.991 23.626 1.00 95.31 282 ASN A C 1
ATOM 2161 O O . ASN A 1 282 ? -20.292 5.732 24.293 1.00 95.31 282 ASN A O 1
ATOM 2165 N N . LYS A 1 283 ? -18.659 4.211 24.212 1.00 95.69 283 LYS A N 1
ATOM 2166 C CA . LYS A 1 283 ? -18.386 4.241 25.659 1.00 95.69 283 LYS A CA 1
ATOM 2167 C C . LYS A 1 283 ? -17.551 5.437 26.098 1.00 95.69 283 LYS A C 1
ATOM 2169 O O . LYS A 1 283 ? -17.584 5.767 27.281 1.00 95.69 283 LYS A O 1
ATOM 2174 N N . VAL A 1 284 ? -16.745 5.999 25.203 1.00 93.81 284 VAL A N 1
ATOM 2175 C CA . VAL A 1 284 ? -15.983 7.224 25.458 1.00 93.81 284 VAL A CA 1
ATOM 2176 C C . VAL A 1 284 ? -16.906 8.429 25.312 1.00 93.81 284 VAL A C 1
ATOM 2178 O O . VAL A 1 284 ? -16.939 9.238 26.224 1.00 93.81 284 VAL A O 1
ATOM 2181 N N . ALA A 1 285 ? -17.728 8.477 24.261 1.00 92.50 285 ALA A N 1
ATOM 2182 C CA . ALA A 1 285 ? -18.682 9.561 24.017 1.00 92.50 285 ALA A CA 1
ATOM 2183 C C . ALA A 1 285 ? -19.807 9.665 25.067 1.00 92.50 285 ALA A C 1
ATOM 2185 O O . ALA A 1 285 ? -20.384 10.731 25.247 1.00 92.50 285 ALA A O 1
ATOM 2186 N N . ALA A 1 286 ? -20.141 8.568 25.756 1.00 93.50 286 ALA A N 1
ATOM 2187 C CA . ALA A 1 286 ? -21.159 8.554 26.811 1.00 93.50 286 ALA A CA 1
ATOM 2188 C C . ALA A 1 286 ? -20.654 9.025 28.190 1.00 93.50 286 ALA A C 1
ATOM 2190 O O . ALA A 1 286 ? -21.427 9.009 29.150 1.00 93.50 286 ALA A O 1
ATOM 2191 N N . LYS A 1 287 ? -19.365 9.352 28.321 1.00 84.50 287 LYS A N 1
ATOM 2192 C CA . LYS A 1 287 ? -18.762 9.851 29.562 1.00 84.50 287 LYS A CA 1
ATOM 2193 C C . LYS A 1 287 ? -18.577 11.354 29.510 1.00 84.50 287 LYS A C 1
ATOM 2195 O O . LYS A 1 287 ? -18.747 11.956 30.591 1.00 84.50 287 LYS A O 1
#

Foldseek 3Di:
DDDDDDDDDDDDDDDDDDDDDDDDDDDDDDDDDDDDDDDDDDDDPPDDPPDDDPPPPDDDDDDDDDDDDDDDDDDDDDDDDDDDDDDDPDPPPPPPPPPPPQDQDVVRAGDQDPLLVVLLVLQLVLQQPDDPVLLVQLQVPDPPQDQPDDHSNSSSVSLSVVQVVCSSVVNDPSVVSSVSSVVSSCVRDVPPCVPPPPPPVPNPPLPLPVVLVVLLVVLLVLLVVDDLVLLLVLQVPDPPQPADNDDPSVRSSVSVSVVLVVCSVVVHPSVVSSVVSVVSSVVVVVD

Sequence (287 aa):
MPPRRGKAKASTAAGPPAPKRRANDASGSQKEAPPAKKARQSAPITSLSKKVIEVIELSSGSEEDSPIPSKQAAASTAADASDADDDSNGDLSDENEDESEEGEDENGNPRLPRKVRERLEYIETRTDGLTSTYLKFITRELRNYMGKGGCNSDVAADIANHCAIQAHLGRSDLGYEKRLVKRVHRMCYPGCGESDDSDDEYDDDYEIPKEICNRLSYCCSILESFELPALRKVIKKLPKYKGRRNGELDDVIEDVMAHLDDLAAKKADIMAEAAMIEKINNKVAAK